Protein 2HIQ (pdb70)

GO terms:
  GO:0005515 protein binding (F, IPI)
  GO:0005829 cytosol (C, IDA)
  GO:0042803 protein homodimerization activity (F, IDA)

Nearest PDB structures (foldseek):
  1wd6-assembly1_B  TM=1.006E+00  e=4.737E-16  Escherichia coli
  1iuj-assembly1_B  TM=6.486E-01  e=1.126E-03  Thermus thermophilus
  1n5v-assembly1_B  TM=6.670E-01  e=4.668E-03  Streptomyces coelicolor A3(2)
  2gff-assembly1_A  TM=6.140E-01  e=6.661E-03  Yersinia pestis
  4oz5-assembly1_A  TM=6.387E-01  e=5.621E-02  Bacillus spizizenii ATCC 6633 = JCM 2499

Sequence (192 aa):
ATLLQLHFAFNGPFGDAMAEQLKPLAESINQEPGFLWKVWTESEKNHEAGGIYLFTDEKSALAYLEKHTARLKNLGVEEVVAKVFDVNEPLSQINQATLLQLHFAFNGPFGDAMAEQLKPLAESINQEPGFLWKVWTESEKNHEAGGIYLFTDEKSALAYLEKHTARLKNLGVEEVVAKVFDVNEPLSQINQ

InterPro domains:
  IPR011008 Dimeric alpha-beta barrel [SSF54909] (4-96)
  IPR014910 Putative monooxygenase YdhR [NF008333] (1-100)
  IPR014910 Putative monooxygenase YdhR [PF08803] (4-98)
  IPR014910 Putative monooxygenase YdhR [PTHR39169] (1-100)

Organism: Escherichia coli (strain K12) (NCBI:txid83333)

Structure (mmCIF, N/CA/C/O backbone):
data_2HIQ
#
_entry.id   2HIQ
#
_cell.length_a   84.960
_cell.length_b   84.960
_cell.length_c   95.940
_cell.angle_alpha   90.00
_cell.angle_beta   90.00
_cell.angle_gamma   120.00
#
_symmetry.space_group_name_H-M   'P 32 2 1'
#
loop_
_entity.id
_entity.type
_entity.pdbx_description
1 polymer 'Hypothetical protein ydhR'
2 water water
#
loop_
_atom_site.group_PDB
_atom_site.id
_atom_site.type_symbol
_atom_site.label_atom_id
_atom_site.label_alt_id
_atom_site.label_comp_id
_atom_site.label_asym_id
_atom_site.label_entity_id
_atom_site.label_seq_id
_atom_site.pdbx_PDB_ins_code
_atom_site.Cartn_x
_atom_site.Cartn_y
_atom_site.Cartn_z
_atom_site.occupancy
_atom_site.B_iso_or_equiv
_atom_site.auth_seq_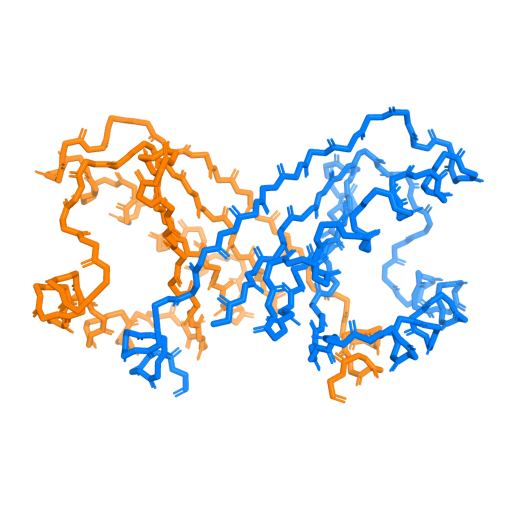id
_atom_site.auth_comp_id
_atom_site.auth_asym_id
_atom_site.auth_atom_id
_atom_site.pdbx_PDB_model_num
ATOM 1 N N . ALA A 1 9 ? 52.008 18.134 31.867 1.00 24.08 9 ALA A N 1
ATOM 2 C CA . ALA A 1 9 ? 52.689 19.392 32.287 1.00 25.15 9 ALA A CA 1
ATOM 3 C C . ALA A 1 9 ? 53.532 19.157 33.535 1.00 24.29 9 ALA A C 1
ATOM 4 O O . ALA A 1 9 ? 53.407 18.129 34.197 1.00 25.54 9 ALA A O 1
ATOM 6 N N . THR A 1 10 ? 54.389 20.116 33.861 1.00 24.21 10 THR A N 1
ATOM 7 C CA . THR A 1 10 ? 55.243 19.979 35.030 1.00 21.12 10 THR A CA 1
ATOM 8 C C . THR A 1 10 ? 55.005 21.112 36.007 1.00 20.54 10 THR A C 1
ATOM 9 O O . THR A 1 10 ? 54.916 22.267 35.605 1.00 21.49 10 THR A O 1
ATOM 13 N N . LEU A 1 11 ? 54.898 20.780 37.288 1.00 21.13 11 LEU A N 1
ATOM 14 C CA . LEU A 1 11 ? 54.678 21.801 38.293 1.00 21.24 11 LEU A CA 1
ATOM 15 C C . LEU A 1 11 ? 55.936 21.961 39.120 1.00 21.86 11 LEU A C 1
ATOM 16 O O . LEU A 1 11 ? 56.532 20.982 39.573 1.00 21.59 11 LEU A O 1
ATOM 21 N N . LEU A 1 12 ? 56.358 23.208 39.289 1.00 21.51 12 LEU A N 1
ATOM 22 C CA . LEU A 1 12 ? 57.535 23.502 40.083 1.00 20.96 12 LEU A CA 1
ATOM 23 C C . LEU A 1 12 ? 57.064 24.213 41.348 1.00 20.42 12 LEU A C 1
ATOM 24 O O . LEU A 1 12 ? 56.346 25.201 41.272 1.00 19.72 12 LEU A O 1
ATOM 29 N N . GLN A 1 13 ? 57.430 23.692 42.509 1.00 21.08 13 GLN A N 1
ATOM 30 C CA . GLN A 1 13 ? 57.064 24.359 43.746 1.00 23.37 13 GLN A CA 1
ATOM 31 C C . GLN A 1 13 ? 58.365 24.730 44.435 1.00 22.60 13 GLN A C 1
ATOM 32 O O . GLN A 1 13 ? 59.262 23.896 44.585 1.00 23.72 13 GLN A O 1
ATOM 38 N N . LEU A 1 14 ? 58.457 25.994 44.829 1.00 21.61 14 LEU A N 1
ATOM 39 C CA . LEU A 1 14 ? 59.650 26.530 45.464 1.00 24.17 14 LEU A CA 1
ATOM 40 C C . LEU A 1 14 ? 59.334 27.480 46.586 1.00 22.36 14 LEU A C 1
ATOM 41 O O . LEU A 1 14 ? 58.371 28.235 46.515 1.00 22.17 14 LEU A O 1
ATOM 46 N N . HIS A 1 15 ? 60.171 27.456 47.615 1.00 23.19 15 HIS A N 1
ATOM 47 C CA . HIS A 1 15 ? 60.027 28.387 48.717 1.00 22.21 15 HIS A CA 1
ATOM 48 C C . HIS A 1 15 ? 61.399 28.552 49.356 1.00 21.86 15 HIS A C 1
ATOM 49 O O . HIS A 1 15 ? 62.317 27.770 49.100 1.00 21.08 15 HIS A O 1
ATOM 56 N N . PHE A 1 16 ? 61.543 29.580 50.177 1.00 23.09 16 PHE A N 1
ATOM 57 C CA . PHE A 1 16 ? 62.826 29.850 50.805 1.00 24.29 16 PHE A CA 1
ATOM 58 C C . PHE A 1 16 ? 62.667 30.908 51.876 1.00 23.47 16 PHE A C 1
ATOM 59 O O . PHE A 1 16 ? 61.638 31.583 51.950 1.00 22.21 16 PHE A O 1
ATOM 67 N N . ALA A 1 17 ? 63.693 31.038 52.710 1.00 25.09 17 ALA A N 1
ATOM 68 C CA . ALA A 1 17 ? 63.702 32.028 53.777 1.00 25.80 17 ALA A CA 1
ATOM 69 C C . ALA A 1 17 ? 63.690 33.389 53.093 1.00 27.35 17 ALA A C 1
ATOM 70 O O . ALA A 1 17 ? 64.397 33.599 52.107 1.00 27.82 17 ALA A O 1
ATOM 72 N N . PHE A 1 18 ? 62.882 34.303 53.613 1.00 27.58 18 PHE A N 1
ATOM 73 C CA . PHE A 1 18 ? 62.756 35.631 53.032 1.00 28.97 18 PHE A CA 1
ATOM 74 C C . PHE A 1 18 ? 62.340 36.597 54.126 1.00 29.96 18 PHE A C 1
ATOM 75 O O . PHE A 1 18 ? 61.443 36.295 54.911 1.00 29.31 18 PHE A O 1
ATOM 83 N N . ASN A 1 19 ? 62.981 37.761 54.178 1.00 32.30 19 ASN A N 1
ATOM 84 C CA . ASN A 1 19 ? 62.662 38.745 55.211 1.00 33.89 19 ASN A CA 1
ATOM 85 C C . ASN A 1 19 ? 61.950 39.984 54.685 1.00 34.18 19 ASN A C 1
ATOM 86 O O . ASN A 1 19 ? 61.946 41.033 55.332 1.00 34.03 19 ASN A O 1
ATOM 91 N N . GLY A 1 20 ? 61.340 39.861 53.512 1.00 32.72 20 GLY A N 1
ATOM 92 C CA . GLY A 1 20 ? 60.623 40.988 52.947 1.00 31.34 20 GLY A CA 1
ATOM 93 C C . GLY A 1 20 ? 61.304 41.611 51.745 1.00 31.58 20 GLY A C 1
ATOM 94 O O . GLY A 1 20 ? 62.418 41.229 51.391 1.00 31.24 20 GLY A O 1
ATOM 95 N N . PRO A 1 21 ? 60.649 42.577 51.089 1.00 31.57 21 PRO A N 1
ATOM 96 C CA . PRO A 1 21 ? 59.324 43.087 51.453 1.00 31.94 21 PRO A CA 1
ATOM 97 C C . PRO A 1 21 ? 58.196 42.084 51.175 1.00 32.54 21 PRO A C 1
ATOM 98 O O . PRO A 1 21 ? 58.383 41.117 50.437 1.00 32.07 21 PRO A O 1
ATOM 102 N N . PHE A 1 22 ? 57.034 42.326 51.778 1.00 32.46 22 PHE A N 1
ATOM 103 C CA . PHE A 1 22 ? 55.859 41.472 51.606 1.00 31.88 22 PHE A CA 1
ATOM 104 C C . PHE A 1 22 ? 54.696 42.342 51.147 1.00 32.78 22 PHE A C 1
ATOM 105 O O . PHE A 1 22 ? 54.807 43.566 51.114 1.00 33.62 22 PHE A O 1
ATOM 113 N N . GLY A 1 23 ? 53.585 41.708 50.788 1.00 32.98 23 GLY A N 1
ATOM 114 C CA . GLY A 1 23 ? 52.408 42.44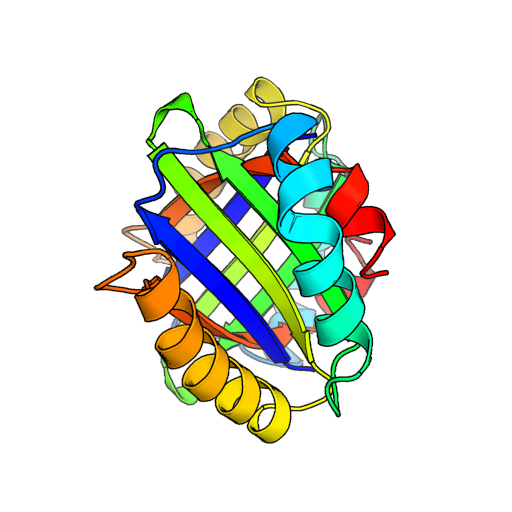5 50.355 1.00 33.58 23 GLY A CA 1
ATOM 115 C C . GLY A 1 23 ? 52.587 43.364 49.161 1.00 35.59 23 GLY A C 1
ATOM 116 O O . GLY A 1 23 ? 53.352 43.062 48.246 1.00 35.13 23 GLY A O 1
ATOM 117 N N . ASP A 1 24 ? 51.869 44.487 49.162 1.00 35.64 24 ASP A N 1
ATOM 118 C CA . ASP A 1 24 ? 51.950 45.442 48.061 1.00 36.64 24 ASP A CA 1
ATOM 119 C C . ASP A 1 24 ? 53.370 45.952 47.848 1.00 35.12 24 ASP A C 1
ATOM 120 O O . ASP A 1 24 ? 53.736 46.329 46.738 1.00 35.70 24 ASP A O 1
ATOM 125 N N . ALA A 1 25 ? 54.165 45.967 48.912 1.00 32.80 25 ALA A N 1
ATOM 126 C CA . ALA A 1 25 ? 55.543 46.413 48.805 1.00 32.43 25 ALA A CA 1
ATOM 127 C C . ALA A 1 25 ? 56.333 45.400 47.982 1.00 31.80 25 ALA A C 1
ATOM 128 O O . ALA A 1 25 ? 57.225 45.770 47.216 1.00 31.13 25 ALA A O 1
ATOM 130 N N . MET A 1 26 ? 56.009 44.119 48.141 1.00 30.93 26 MET A N 1
ATOM 131 C CA . MET A 1 26 ? 56.700 43.069 47.396 1.00 29.73 26 MET A CA 1
ATOM 132 C C . MET A 1 26 ? 56.305 43.155 45.926 1.00 29.34 26 MET A C 1
ATOM 133 O O . MET A 1 26 ? 57.143 43.012 45.039 1.00 28.82 26 MET A O 1
ATOM 138 N N . ALA A 1 27 ? 55.021 43.392 45.677 1.00 29.51 27 ALA A N 1
ATOM 139 C CA . ALA A 1 27 ? 54.517 43.499 44.315 1.00 31.03 27 ALA A CA 1
ATOM 140 C C . ALA A 1 27 ? 55.200 44.642 43.568 1.00 32.84 27 ALA A C 1
ATOM 141 O O . ALA A 1 27 ? 55.490 44.536 42.376 1.00 33.33 27 ALA A O 1
ATOM 143 N N . GLU A 1 28 ? 55.452 45.735 44.273 1.00 33.99 28 GLU A N 1
ATOM 144 C CA . GLU A 1 28 ? 56.100 46.887 43.666 1.00 35.18 28 GLU A CA 1
ATOM 145 C C . GLU A 1 28 ? 57.575 46.608 43.404 1.00 33.79 28 GLU A C 1
ATOM 146 O O . GLU A 1 28 ? 58.101 46.930 42.343 1.00 35.47 28 GLU A O 1
ATOM 152 N N . GLN A 1 29 ? 58.237 45.994 44.374 1.00 32.41 29 GLN A N 1
ATOM 153 C CA . GLN A 1 29 ? 59.656 45.706 44.251 1.00 32.28 29 GLN A CA 1
ATOM 154 C C . GLN A 1 29 ? 59.981 44.601 43.251 1.00 31.60 29 GLN A C 1
ATOM 155 O O . GLN A 1 29 ? 60.931 44.715 42.478 1.00 31.55 29 GLN A O 1
ATOM 161 N N . LEU A 1 30 ? 59.192 43.533 43.257 1.00 29.89 30 LEU A N 1
ATOM 162 C CA . LEU A 1 30 ? 59.463 42.418 42.362 1.00 27.81 30 LEU A CA 1
ATOM 163 C C . LEU A 1 30 ? 58.701 42.412 41.041 1.00 26.32 30 LEU A C 1
ATOM 164 O O . LEU A 1 30 ? 58.725 41.423 40.306 1.00 25.85 30 LEU A O 1
ATOM 169 N N . LYS A 1 31 ? 58.039 43.517 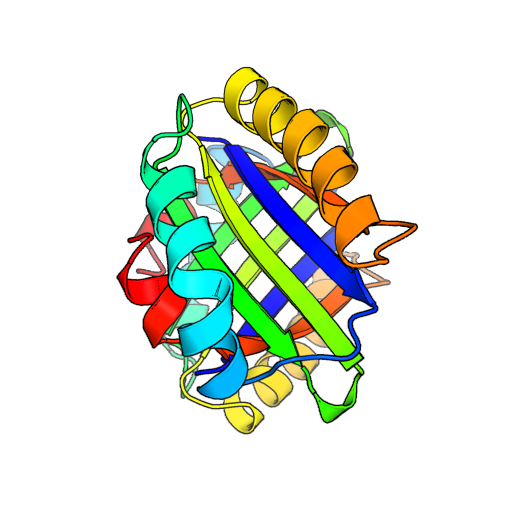40.726 1.00 25.41 31 LYS A N 1
ATOM 170 C CA . LYS A 1 31 ? 57.292 43.606 39.476 1.00 26.15 31 LYS A CA 1
ATOM 171 C C . LYS A 1 31 ? 58.166 43.282 38.249 1.00 27.03 31 LYS A C 1
ATOM 172 O O . LYS A 1 31 ? 57.755 42.515 37.374 1.00 25.05 31 LYS A O 1
ATOM 178 N N . PRO A 1 32 ? 59.384 43.862 38.169 1.00 26.15 32 PRO A N 1
ATOM 179 C CA . PRO A 1 32 ? 60.269 43.595 37.024 1.00 25.07 32 PRO A CA 1
ATOM 180 C C . PRO A 1 32 ? 60.624 42.114 36.931 1.00 23.53 32 PRO A C 1
ATOM 181 O O . PRO A 1 32 ? 60.725 41.546 35.841 1.00 21.95 32 PRO A O 1
ATOM 185 N N . LEU A 1 33 ? 60.828 41.497 38.087 1.00 23.48 33 LEU A N 1
ATOM 186 C CA . LEU A 1 33 ? 61.157 40.083 38.123 1.00 23.68 33 LEU A CA 1
ATOM 187 C C . LEU A 1 33 ? 59.986 39.276 37.566 1.00 22.68 33 LEU A C 1
ATOM 188 O O . LEU A 1 33 ? 60.176 38.361 36.766 1.00 21.64 33 LEU A O 1
ATOM 193 N N . ALA A 1 34 ? 58.773 39.623 37.988 1.00 20.76 34 ALA A N 1
ATOM 194 C CA . ALA A 1 34 ? 57.580 38.920 37.530 1.00 20.82 34 ALA A CA 1
ATOM 195 C C . ALA A 1 34 ? 57.416 39.025 36.020 1.00 21.11 34 ALA A C 1
ATOM 196 O O . ALA A 1 34 ? 57.104 38.039 35.345 1.00 20.28 34 ALA A O 1
ATOM 198 N N . GLU A 1 35 ? 57.626 40.219 35.478 1.00 20.80 35 GLU A N 1
ATOM 199 C CA . GLU A 1 35 ? 57.489 40.403 34.040 1.00 20.48 35 GLU A CA 1
ATOM 200 C C . GLU A 1 35 ? 58.506 39.568 33.256 1.00 20.67 35 GLU A C 1
ATOM 201 O O . GLU A 1 35 ? 58.196 39.077 32.167 1.00 21.12 35 GLU A O 1
ATOM 207 N N . SER A 1 36 ? 59.707 39.381 33.808 1.00 18.48 36 SER A N 1
ATOM 208 C CA . SER A 1 36 ? 60.737 38.605 33.104 1.00 18.42 36 SER A CA 1
ATOM 209 C C . SER A 1 36 ? 60.398 37.116 33.041 1.00 18.85 36 SER A C 1
ATOM 210 O O . SER A 1 36 ? 60.806 36.410 32.112 1.00 16.43 36 SER A O 1
ATOM 213 N N . ILE A 1 37 ? 59.656 36.632 34.030 1.00 17.94 37 ILE A N 1
ATOM 214 C CA . ILE A 1 37 ? 59.283 35.224 34.041 1.00 16.92 37 ILE A CA 1
ATOM 215 C C . ILE A 1 37 ? 58.377 34.930 32.845 1.00 17.24 37 ILE A C 1
ATOM 216 O O . ILE A 1 37 ? 58.419 33.840 32.274 1.00 16.74 37 ILE A O 1
ATOM 221 N N . ASN A 1 38 ? 57.573 35.909 32.443 1.00 18.21 38 ASN A N 1
ATOM 222 C CA . ASN A 1 38 ? 56.683 35.700 31.302 1.00 19.54 38 ASN A CA 1
ATOM 223 C C . ASN A 1 38 ? 57.427 35.422 29.989 1.00 21.73 38 ASN A C 1
ATOM 224 O O . ASN A 1 38 ? 56.840 34.882 29.049 1.00 22.14 38 ASN A O 1
ATOM 229 N N . GLN A 1 39 ? 58.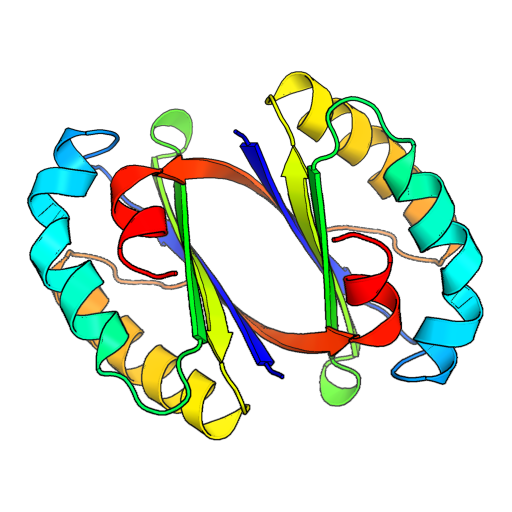713 35.770 29.931 1.00 20.49 39 GLN A N 1
ATOM 230 C CA . GLN A 1 39 ? 59.527 35.554 28.737 1.00 20.07 39 GLN A CA 1
ATOM 231 C C . GLN A 1 39 ? 60.262 34.222 28.755 1.00 20.64 39 GLN A C 1
ATOM 232 O O . GLN A 1 39 ? 61.033 33.925 27.845 1.00 20.57 39 GLN A O 1
ATOM 238 N N . GLU A 1 40 ? 60.038 33.424 29.793 1.00 19.75 40 GLU A N 1
ATOM 239 C CA . GLU A 1 40 ? 60.716 32.136 29.904 1.00 18.37 40 GLU A CA 1
ATOM 240 C C . GLU A 1 40 ? 60.046 31.060 29.044 1.00 20.94 40 GLU A C 1
ATOM 241 O O . GLU A 1 40 ? 58.827 30.889 29.077 1.00 22.44 40 GLU A O 1
ATOM 247 N N . PRO A 1 41 ? 60.839 30.330 28.250 1.00 22.26 41 PRO A N 1
ATOM 248 C CA . PRO A 1 41 ? 60.254 29.285 27.401 1.00 21.19 41 PRO A CA 1
ATOM 249 C C . PRO A 1 41 ? 59.605 28.155 28.218 1.00 21.23 41 PRO A C 1
ATOM 250 O O . PRO A 1 41 ? 60.151 27.699 29.224 1.00 20.56 41 PRO A O 1
ATOM 254 N N . GLY A 1 42 ? 58.424 27.725 27.786 1.00 21.39 42 GLY A N 1
ATOM 255 C CA . GLY A 1 42 ? 57.728 26.660 28.482 1.00 19.52 42 GLY A CA 1
ATOM 256 C C . GLY A 1 42 ? 56.921 27.118 29.683 1.00 20.89 42 GLY A C 1
ATOM 257 O O . GLY A 1 42 ? 56.156 26.342 30.252 1.00 20.82 42 GLY A O 1
ATOM 258 N N . PHE A 1 43 ? 57.074 28.379 30.067 1.00 17.99 43 PHE A N 1
ATOM 259 C CA . PHE A 1 43 ? 56.352 28.909 31.213 1.00 20.20 43 PHE A CA 1
ATOM 260 C C . PHE A 1 43 ? 54.872 29.173 30.917 1.00 20.80 43 PHE A C 1
ATOM 261 O O . PHE A 1 43 ? 54.539 29.784 29.901 1.00 21.26 43 PHE A O 1
ATOM 269 N N . LEU A 1 44 ? 53.993 28.719 31.814 1.00 19.59 44 LEU A N 1
ATOM 270 C CA . LEU A 1 44 ? 52.543 28.905 31.659 1.00 21.18 44 LEU A CA 1
ATOM 271 C C . LEU A 1 44 ? 51.980 29.902 32.678 1.00 21.41 44 LEU A C 1
ATOM 272 O O . LEU A 1 44 ? 51.327 30.878 32.308 1.00 22.08 44 LEU A O 1
ATOM 277 N N . TRP A 1 45 ? 52.197 29.647 33.960 1.00 21.18 45 TRP A N 1
ATOM 278 C CA . TRP A 1 45 ? 51.738 30.589 34.976 1.00 22.23 45 TRP A CA 1
ATOM 279 C C . TRP A 1 45 ? 52.459 30.398 36.290 1.00 21.49 45 TRP A C 1
ATOM 280 O O . TRP A 1 45 ? 53.134 29.392 36.500 1.00 20.77 45 TRP A O 1
ATOM 291 N N . LYS A 1 46 ? 52.335 31.387 37.166 1.00 21.34 46 LYS A N 1
ATOM 292 C CA . LYS A 1 46 ? 52.958 31.288 38.462 1.00 22.03 46 LYS A CA 1
ATOM 293 C C . LYS A 1 46 ? 52.103 31.913 39.534 1.00 21.04 46 LYS A C 1
ATOM 294 O O . LYS A 1 46 ? 51.485 32.954 39.317 1.00 21.09 46 LYS A O 1
ATOM 300 N N . VAL A 1 47 ? 52.056 31.256 40.687 1.00 21.78 47 VAL A N 1
ATOM 301 C CA . VAL A 1 47 ? 51.327 31.781 41.829 1.00 20.67 47 VAL A CA 1
ATOM 302 C C . VAL A 1 47 ? 52.409 32.149 42.823 1.00 20.10 47 VAL A C 1
ATOM 303 O O . VAL A 1 47 ? 53.196 31.297 43.231 1.00 22.48 47 VAL A O 1
ATOM 307 N N . TRP A 1 48 ? 52.465 33.424 43.194 1.00 19.74 48 TRP A N 1
ATOM 308 C CA . TRP A 1 48 ? 53.467 33.889 44.142 1.00 19.84 48 TRP A CA 1
ATOM 309 C C . TRP A 1 48 ? 53.012 33.645 45.566 1.00 20.06 48 TRP A C 1
ATOM 310 O O . TRP A 1 48 ? 51.928 34.065 45.959 1.00 22.29 48 TRP A O 1
ATOM 321 N N . THR A 1 49 ? 53.853 32.983 46.341 1.00 19.68 49 THR A N 1
ATOM 322 C CA . THR A 1 49 ? 53.526 32.683 47.718 1.00 20.44 49 THR A CA 1
ATOM 323 C C . THR A 1 49 ? 54.409 33.488 48.663 1.00 23.34 49 THR A C 1
ATOM 324 O O . THR A 1 49 ? 55.545 33.827 48.334 1.00 20.23 49 THR A O 1
ATOM 328 N N . GLU A 1 50 ? 53.875 33.803 49.835 1.00 21.90 50 GLU A N 1
ATOM 329 C CA . GLU A 1 50 ? 54.625 34.555 50.828 1.00 26.01 50 GLU A CA 1
ATOM 330 C C . GLU A 1 50 ? 54.057 34.294 52.211 1.00 26.13 50 GLU A C 1
ATOM 331 O O . GLU A 1 50 ? 52.881 33.957 52.362 1.00 26.92 50 GLU A O 1
ATOM 337 N N . SER A 1 51 ? 54.912 34.423 53.214 1.00 27.08 51 SER A N 1
ATOM 338 C CA . SER A 1 51 ? 54.508 34.253 54.597 1.00 27.83 51 SER A CA 1
ATOM 339 C C . SER A 1 51 ? 55.395 35.138 55.452 1.00 28.79 51 SER A C 1
ATOM 340 O O . SER A 1 51 ? 56.493 34.744 55.843 1.00 28.57 51 SER A O 1
ATOM 343 N N . GLU A 1 52 ? 54.919 36.347 55.719 1.00 32.07 52 GLU A N 1
ATOM 344 C CA . GLU A 1 52 ? 55.669 37.291 56.533 1.00 35.48 52 GLU A CA 1
ATOM 345 C C . GLU A 1 52 ? 55.856 36.692 57.921 1.00 36.51 52 GLU A C 1
ATOM 346 O O . GLU A 1 52 ? 56.908 36.847 58.541 1.00 36.57 52 GLU A O 1
ATOM 352 N N . LYS A 1 53 ? 54.821 35.998 58.387 1.00 38.45 53 LYS A N 1
ATOM 353 C CA . LYS A 1 53 ? 54.816 35.354 59.693 1.00 40.14 53 LYS A CA 1
ATOM 354 C C . LYS A 1 53 ? 55.965 34.367 59.861 1.00 38.82 53 LYS A C 1
ATOM 355 O O . LYS A 1 53 ? 56.630 34.350 60.897 1.00 39.52 53 LYS A O 1
ATOM 361 N N . ASN A 1 54 ? 56.208 33.549 58.842 1.00 37.81 54 ASN A N 1
ATOM 362 C CA . ASN A 1 54 ? 57.285 32.562 58.918 1.00 36.10 54 ASN A CA 1
ATOM 363 C C . ASN A 1 54 ? 58.545 33.015 58.194 1.00 34.72 54 ASN A C 1
ATOM 364 O O . ASN A 1 54 ? 59.517 32.265 58.105 1.00 32.69 54 ASN A O 1
ATOM 369 N N . HIS A 1 55 ? 58.526 34.241 57.678 1.00 33.46 55 HIS A N 1
ATOM 370 C CA . HIS A 1 55 ? 59.677 34.773 56.955 1.00 33.27 55 HIS A CA 1
ATOM 371 C C . HIS A 1 55 ? 60.060 33.835 55.805 1.00 30.76 55 HIS A C 1
ATOM 372 O O . HIS A 1 55 ? 61.156 33.270 55.774 1.00 27.18 55 HIS A O 1
ATOM 379 N N . GLU A 1 56 ? 59.135 33.650 54.873 1.00 29.62 56 GLU A N 1
ATOM 380 C CA . GLU A 1 56 ? 59.394 32.798 53.725 1.00 29.46 56 GLU A CA 1
ATOM 381 C C . GLU A 1 56 ? 58.601 33.247 52.522 1.00 27.35 56 GLU A C 1
ATOM 382 O O . GLU A 1 56 ? 57.580 33.925 52.642 1.00 27.74 56 GLU A O 1
ATOM 388 N N . ALA A 1 57 ? 59.097 32.889 51.348 1.00 24.58 57 ALA A N 1
ATOM 389 C CA . ALA A 1 57 ? 58.424 33.248 50.120 1.00 22.48 57 ALA A CA 1
ATOM 390 C C . ALA A 1 57 ? 58.763 32.190 49.094 1.00 21.46 57 ALA A C 1
ATOM 391 O O . ALA A 1 57 ? 59.648 31.356 49.306 1.00 21.51 57 ALA A O 1
ATOM 393 N N . GLY A 1 58 ? 58.065 32.241 47.974 1.00 21.72 58 GLY A N 1
ATOM 394 C CA . GLY A 1 58 ? 58.320 31.283 46.925 1.00 21.05 58 GLY A CA 1
ATOM 395 C C . GLY A 1 58 ? 57.312 31.410 45.817 1.00 20.33 58 GLY A C 1
ATOM 396 O O . GLY A 1 58 ? 56.774 32.490 45.572 1.00 20.23 58 GLY A O 1
ATOM 397 N N . GLY A 1 59 ? 57.058 30.295 45.143 1.00 19.06 59 GLY A N 1
ATOM 398 C CA . GLY A 1 59 ? 56.100 30.295 44.064 1.00 18.45 59 GLY A CA 1
ATOM 399 C C . GLY A 1 59 ? 55.809 28.905 43.538 1.00 16.16 59 GLY A C 1
ATOM 400 O O . GLY A 1 59 ? 56.601 27.975 43.697 1.00 17.10 59 GLY A O 1
ATOM 401 N N . ILE A 1 60 ? 54.637 28.775 42.933 1.00 16.81 60 ILE A N 1
ATOM 402 C CA . ILE A 1 60 ? 54.210 27.526 42.324 1.00 16.87 60 ILE A CA 1
ATOM 403 C C . ILE A 1 60 ? 54.205 27.873 40.844 1.00 17.01 60 ILE A C 1
ATOM 404 O O . ILE A 1 60 ? 53.544 28.827 40.435 1.00 18.99 60 ILE A O 1
ATOM 409 N N . TYR A 1 61 ? 54.945 27.110 40.050 1.00 16.45 61 TYR A N 1
ATOM 410 C CA . TYR A 1 61 ? 55.047 27.367 38.623 1.00 16.98 61 TYR A CA 1
ATOM 411 C C . TYR A 1 61 ? 54.540 26.200 37.786 1.00 17.97 61 TYR A C 1
ATOM 412 O O . TYR A 1 61 ? 54.789 25.044 38.123 1.00 19.07 61 TYR A O 1
ATOM 421 N N . LEU A 1 62 ? 53.856 26.499 36.688 1.00 19.25 62 LEU A N 1
ATOM 422 C CA . LEU A 1 62 ? 53.415 25.445 35.785 1.00 19.90 62 LEU A CA 1
ATOM 423 C C . LEU A 1 62 ? 54.205 25.653 34.493 1.00 19.11 62 LEU A C 1
ATOM 424 O O . LEU A 1 62 ? 54.196 26.744 33.921 1.00 20.21 62 LEU A O 1
ATOM 429 N N . PHE A 1 63 ? 54.907 24.610 34.060 1.00 20.27 63 PHE A N 1
ATOM 430 C CA . PHE A 1 63 ? 55.689 24.631 32.827 1.00 19.02 63 PHE A CA 1
ATOM 431 C C . PHE A 1 63 ? 55.115 23.550 31.922 1.00 21.98 63 PHE A C 1
ATOM 432 O O . PHE A 1 63 ? 54.541 22.567 32.395 1.00 22.12 63 PHE A O 1
ATOM 440 N N . THR A 1 64 ? 55.293 23.734 30.622 1.00 22.14 64 THR A N 1
ATOM 441 C CA . THR A 1 64 ? 54.809 22.801 29.619 1.00 24.58 64 THR A CA 1
ATOM 442 C C . THR A 1 64 ? 55.515 21.440 29.687 1.00 24.22 64 THR A C 1
ATOM 443 O O . THR A 1 64 ? 54.915 20.406 29.396 1.00 23.02 64 THR A O 1
ATOM 447 N N . ASP A 1 65 ? 56.790 21.448 30.067 1.00 22.46 65 ASP A N 1
ATOM 448 C CA . ASP A 1 65 ? 57.569 20.221 30.166 1.00 23.31 65 ASP A CA 1
ATOM 449 C C . ASP A 1 65 ? 58.607 20.300 31.284 1.00 22.55 65 ASP A C 1
ATOM 450 O O . ASP A 1 65 ? 58.917 21.383 31.787 1.00 21.71 65 ASP A O 1
ATOM 455 N N . GLU A 1 66 ? 59.163 19.152 31.657 1.00 22.08 66 GLU A N 1
ATOM 456 C CA . GLU A 1 66 ? 60.147 19.108 32.727 1.00 25.00 66 GLU A CA 1
ATOM 457 C C . GLU A 1 66 ? 61.466 19.806 32.406 1.00 25.20 66 GLU A C 1
ATOM 458 O O . GLU A 1 66 ? 62.050 20.463 33.269 1.00 24.98 66 GLU A O 1
ATOM 464 N N . LYS A 1 67 ? 61.945 19.662 31.177 1.00 23.65 67 LYS A N 1
ATOM 465 C CA . LYS A 1 67 ? 63.213 20.282 30.791 1.00 24.73 67 LYS A CA 1
ATOM 466 C C . LYS A 1 67 ? 63.155 21.800 30.972 1.00 22.10 67 LYS A C 1
ATOM 467 O O . LYS A 1 67 ? 64.095 22.409 31.475 1.00 21.26 6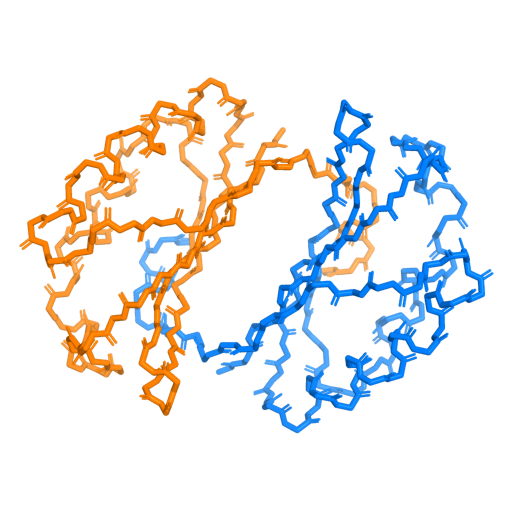7 LYS A O 1
ATOM 473 N N . SER A 1 68 ? 62.044 22.405 30.560 1.00 19.89 68 SER A N 1
ATOM 474 C CA . SER A 1 68 ? 61.864 23.847 30.687 1.00 20.25 68 SER A CA 1
ATOM 475 C C . SER A 1 68 ? 61.848 24.248 32.162 1.00 20.48 68 SER A C 1
ATOM 476 O O . SER A 1 68 ? 62.429 25.259 32.556 1.00 19.96 68 SER A O 1
ATOM 479 N N . ALA A 1 69 ? 61.187 23.434 32.983 1.00 20.08 69 ALA A N 1
ATOM 480 C CA . ALA A 1 69 ? 61.080 23.701 34.411 1.00 18.62 69 ALA A CA 1
ATOM 481 C C . ALA A 1 69 ? 62.417 23.588 35.137 1.00 18.48 69 ALA A C 1
ATOM 482 O O . ALA A 1 69 ? 62.725 24.407 36.004 1.00 18.99 69 ALA A O 1
ATOM 484 N N . LEU A 1 70 ? 63.204 22.572 34.805 1.00 17.76 70 LEU A N 1
ATOM 485 C CA . LEU A 1 70 ? 64.497 22.391 35.459 1.00 20.28 70 LEU A CA 1
ATOM 486 C C . LEU A 1 70 ? 65.468 23.506 35.078 1.00 19.93 70 LEU A C 1
ATOM 487 O O . LEU A 1 70 ? 66.261 23.955 35.909 1.00 21.62 70 LEU A O 1
ATOM 492 N N . ALA A 1 71 ? 65.414 23.946 33.827 1.00 19.28 71 ALA A N 1
ATOM 493 C CA . ALA A 1 71 ? 66.304 25.013 33.373 1.00 18.96 71 ALA A CA 1
ATOM 494 C C . ALA A 1 71 ? 66.002 26.287 34.153 1.00 19.33 71 ALA A C 1
ATOM 495 O O . ALA A 1 71 ? 66.914 26.990 34.592 1.00 18.66 71 ALA A O 1
ATOM 497 N N . TYR A 1 72 ? 64.718 26.583 34.331 1.00 18.14 72 TYR A N 1
ATOM 498 C CA . TYR A 1 72 ? 64.321 27.775 35.071 1.00 18.33 72 TYR A CA 1
ATOM 499 C C . TYR A 1 72 ? 64.736 27.666 36.536 1.00 18.41 72 TYR A C 1
ATOM 500 O O . TYR A 1 72 ? 65.227 28.628 37.125 1.00 20.02 72 TYR A O 1
ATOM 509 N N . LEU A 1 73 ? 64.524 26.492 37.125 1.00 18.86 73 LEU A N 1
ATOM 510 C CA . LEU A 1 73 ? 64.870 26.267 38.526 1.00 20.76 73 LEU A CA 1
ATOM 511 C C . LEU A 1 73 ? 66.346 26.533 38.807 1.00 19.83 73 LEU A C 1
ATOM 512 O O . LEU A 1 73 ? 66.697 27.246 39.753 1.0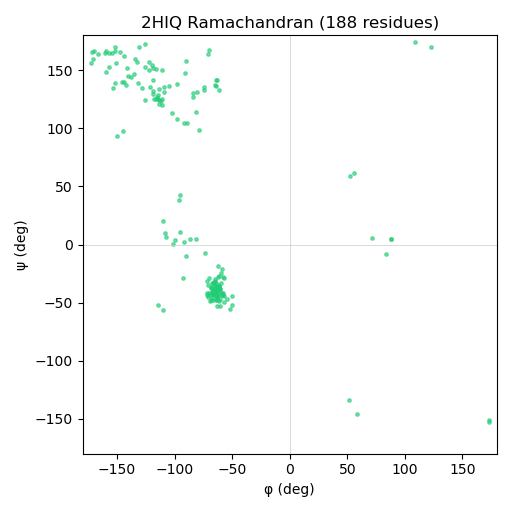0 19.11 73 LEU A O 1
ATOM 517 N N . GLU A 1 74 ? 67.210 25.953 37.988 1.00 19.53 74 GLU A N 1
ATOM 518 C CA . GLU A 1 74 ? 68.637 26.143 38.168 1.00 23.36 74 GLU A CA 1
ATOM 519 C C . GLU A 1 74 ? 68.977 27.632 38.048 1.00 21.85 74 GLU A C 1
ATOM 520 O O . GLU A 1 74 ? 69.698 28.180 38.884 1.00 22.58 74 GLU A O 1
ATOM 526 N N . LYS A 1 75 ? 68.444 28.289 37.023 1.00 20.73 75 LYS A N 1
ATOM 527 C CA . LYS A 1 75 ? 68.707 29.715 36.822 1.00 20.61 75 LYS A CA 1
ATOM 528 C C . LYS A 1 75 ? 68.174 30.586 37.953 1.00 19.05 75 LYS A C 1
ATOM 529 O O . LYS A 1 75 ? 68.853 31.504 38.425 1.00 19.67 75 LYS A O 1
ATOM 535 N N . HIS A 1 76 ? 66.949 30.311 38.382 1.00 18.09 76 HIS A N 1
ATOM 536 C CA . HIS A 1 76 ? 66.333 31.103 39.444 1.00 18.40 76 HIS A CA 1
ATOM 537 C C . HIS A 1 76 ? 67.038 30.895 40.785 1.00 17.17 76 HIS A C 1
ATOM 538 O O . HIS A 1 76 ? 67.126 31.816 41.596 1.00 17.14 76 HIS A O 1
ATOM 545 N N . THR A 1 77 ? 67.540 29.684 41.014 1.00 18.16 77 THR A N 1
ATOM 546 C CA . THR A 1 77 ? 68.265 29.384 42.244 1.00 20.93 77 THR A CA 1
ATOM 547 C C . THR A 1 77 ? 69.525 30.265 42.285 1.00 21.39 77 THR A C 1
ATOM 548 O O . THR A 1 77 ? 69.882 30.805 43.339 1.00 19.74 77 THR A O 1
ATOM 552 N N . ALA A 1 78 ? 70.180 30.430 41.138 1.00 21.45 78 ALA A N 1
ATOM 553 C CA . ALA A 1 78 ? 71.378 31.273 41.067 1.00 21.53 78 ALA A CA 1
ATOM 554 C C . ALA A 1 78 ? 70.977 32.725 41.329 1.00 20.37 78 ALA A C 1
ATOM 555 O O . ALA A 1 78 ? 71.588 33.412 42.144 1.00 21.17 78 ALA A O 1
ATOM 557 N N . ARG A 1 79 ? 69.924 33.166 40.655 1.00 19.29 79 ARG A N 1
A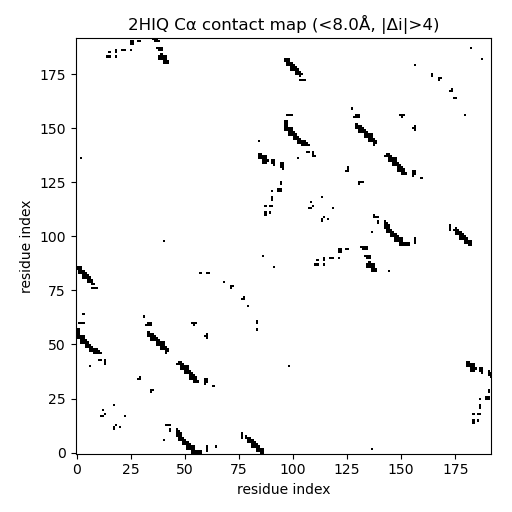TOM 558 C CA . ARG A 1 79 ? 69.422 34.521 40.798 1.00 21.47 79 ARG A CA 1
ATOM 559 C C . ARG A 1 79 ? 69.043 34.858 42.238 1.00 22.73 79 ARG A C 1
ATOM 560 O O . ARG A 1 79 ? 69.306 35.962 42.728 1.00 22.62 79 ARG A O 1
ATOM 568 N N . LEU A 1 80 ? 68.408 33.901 42.902 1.00 22.21 80 LEU A N 1
ATOM 569 C CA . LEU A 1 80 ? 67.970 34.062 44.285 1.00 23.77 80 LEU A CA 1
ATOM 570 C C . LEU A 1 80 ? 69.121 34.415 45.210 1.00 25.41 80 LEU A C 1
ATOM 571 O O . LEU A 1 80 ? 68.927 35.064 46.243 1.00 26.37 80 LEU A O 1
ATOM 576 N N . LYS A 1 81 ? 70.318 33.973 44.854 1.00 26.29 81 LYS A N 1
ATOM 577 C CA . LYS A 1 81 ? 71.480 34.288 45.669 1.00 30.47 81 LYS A CA 1
ATOM 578 C C . LYS A 1 81 ? 71.703 35.800 45.701 1.00 31.87 81 LYS A C 1
ATOM 579 O O . LYS A 1 81 ? 72.233 36.332 46.676 1.00 32.57 81 LYS A O 1
ATOM 585 N N . ASN A 1 82 ? 71.284 36.496 44.648 1.00 32.14 82 ASN A N 1
ATOM 586 C CA . ASN A 1 82 ? 71.462 37.943 44.610 1.00 32.54 82 ASN A CA 1
ATOM 587 C C . ASN A 1 82 ? 70.502 38.655 45.543 1.00 32.55 82 ASN A C 1
ATOM 588 O O . ASN A 1 82 ? 70.593 39.869 45.734 1.00 32.64 82 ASN A O 1
ATOM 593 N N . LEU A 1 83 ? 69.572 37.896 46.118 1.00 31.33 83 LEU A N 1
ATOM 594 C CA . LEU A 1 83 ? 68.621 38.454 47.068 1.00 30.77 83 LEU A CA 1
ATOM 595 C C . LEU A 1 83 ? 68.978 37.943 48.458 1.00 29.74 83 LEU A C 1
ATOM 596 O O . LEU A 1 83 ? 68.222 38.125 49.413 1.00 30.22 83 LEU A O 1
ATOM 601 N N . GLY A 1 84 ? 70.142 37.307 48.558 1.00 29.63 84 GLY A N 1
ATOM 602 C CA . GLY A 1 84 ? 70.600 36.777 49.831 1.00 30.85 84 GLY A CA 1
ATOM 603 C C . GLY A 1 84 ? 70.143 35.364 50.159 1.00 30.63 84 GLY A C 1
ATOM 604 O O . GLY A 1 84 ? 70.413 34.856 51.251 1.00 29.97 84 GLY A O 1
ATOM 605 N N . VAL A 1 85 ? 69.459 34.719 49.219 1.00 29.74 85 VAL A N 1
ATOM 606 C CA . VAL A 1 85 ? 68.971 33.359 49.437 1.00 28.29 85 VAL A CA 1
ATOM 607 C C . VAL A 1 85 ? 70.060 32.322 49.195 1.00 27.87 85 VAL A C 1
ATOM 608 O O . VAL A 1 85 ? 70.530 32.152 48.072 1.00 28.46 85 VAL A O 1
ATOM 612 N N . GLU A 1 86 ? 70.458 31.622 50.250 1.00 29.17 86 GLU A N 1
ATOM 613 C CA . GLU A 1 86 ? 71.500 30.614 50.123 1.00 33.41 86 GLU A CA 1
ATOM 614 C C . GLU A 1 86 ? 70.962 29.211 49.856 1.00 33.77 86 GLU A C 1
ATOM 615 O O . GLU A 1 86 ? 71.641 28.398 49.232 1.00 34.72 86 GLU A O 1
ATOM 621 N N . GLU A 1 87 ? 69.754 28.929 50.332 1.00 33.51 87 GLU A N 1
ATOM 622 C CA . GLU A 1 87 ? 69.144 27.614 50.149 1.00 35.12 87 GLU A CA 1
ATOM 623 C C . GLU A 1 87 ? 67.740 27.732 49.561 1.00 33.26 87 GLU A C 1
ATOM 624 O O . GLU A 1 87 ? 66.935 28.546 50.008 1.00 32.84 87 GLU A O 1
ATOM 630 N N . VAL A 1 88 ? 67.444 26.911 48.564 1.00 31.26 88 VAL A N 1
ATOM 631 C CA . VAL A 1 88 ? 66.125 26.916 47.952 1.00 29.40 88 VAL A CA 1
ATOM 632 C C . VAL A 1 88 ? 65.510 25.526 48.150 1.00 28.39 88 VAL A C 1
ATOM 633 O O . VAL A 1 88 ? 66.170 24.514 47.920 1.00 28.50 88 VAL A O 1
ATOM 637 N N . VAL A 1 89 ? 64.261 25.478 48.600 1.00 25.13 89 VAL A N 1
ATOM 638 C CA . VAL A 1 89 ? 63.572 24.204 48.796 1.00 24.36 89 VAL A CA 1
ATOM 639 C C . VAL A 1 89 ? 62.641 24.044 47.607 1.00 22.78 89 VAL A C 1
ATOM 640 O O . VAL A 1 89 ? 61.679 24.799 47.460 1.00 22.68 89 VAL A O 1
ATOM 644 N N . ALA A 1 90 ? 62.913 23.064 46.755 1.00 24.08 90 ALA A N 1
ATOM 645 C CA . ALA A 1 90 ? 62.082 22.891 45.574 1.00 23.71 90 ALA A CA 1
ATOM 646 C C . ALA A 1 90 ? 61.791 21.447 45.189 1.00 24.86 90 ALA A C 1
ATOM 647 O O . ALA A 1 90 ? 62.583 20.545 45.460 1.00 23.37 90 ALA A O 1
ATOM 649 N N . LYS A 1 91 ? 60.646 21.246 44.549 1.00 24.26 91 LYS A N 1
ATOM 650 C CA . LYS A 1 91 ? 60.261 19.930 44.073 1.00 25.59 91 LYS A CA 1
ATOM 651 C C . LYS A 1 91 ? 59.677 20.084 42.683 1.00 24.21 91 LYS A C 1
ATOM 652 O O . LYS A 1 91 ? 59.028 21.085 42.373 1.00 23.44 91 LYS A O 1
ATOM 658 N N . VAL A 1 92 ? 59.946 19.096 41.841 1.00 25.35 92 VAL A N 1
ATOM 659 C CA . VAL A 1 92 ? 59.450 19.085 40.476 1.00 25.97 92 VAL A CA 1
ATOM 660 C C . VAL A 1 92 ? 58.491 17.902 40.402 1.00 25.37 92 VAL A C 1
ATOM 661 O O . VAL A 1 92 ? 58.840 16.789 40.803 1.00 27.70 92 VAL A O 1
ATOM 665 N N . PHE A 1 93 ? 57.284 18.152 39.910 1.00 25.61 93 PHE A N 1
ATOM 666 C CA . PHE A 1 93 ? 56.257 17.117 39.808 1.00 26.04 93 PHE A CA 1
ATOM 667 C C . PHE A 1 93 ? 55.549 17.108 38.463 1.00 26.35 93 PHE A C 1
ATOM 668 O O . PHE A 1 93 ? 55.546 18.099 37.734 1.00 27.40 93 PHE A O 1
ATOM 676 N N . ASP A 1 94 ? 54.940 15.972 38.150 1.00 26.22 94 ASP A N 1
ATOM 677 C CA . ASP A 1 94 ? 54.143 15.844 36.951 1.00 26.36 94 ASP A CA 1
ATOM 678 C C . ASP A 1 94 ? 52.753 16.223 37.438 1.00 25.98 94 ASP A C 1
ATOM 679 O O . ASP A 1 94 ? 52.415 15.992 38.596 1.00 24.39 94 ASP A O 1
ATOM 684 N N . VAL A 1 95 ? 51.954 16.828 36.577 1.00 24.72 95 VAL A N 1
ATOM 685 C CA . VAL A 1 95 ? 50.607 17.197 36.969 1.00 25.43 95 VAL A CA 1
ATOM 686 C C . VAL A 1 95 ? 49.649 16.123 36.464 1.00 26.69 95 VAL A C 1
ATOM 687 O O . VAL A 1 95 ? 49.798 15.645 35.339 1.00 25.28 95 VAL A O 1
ATOM 691 N N . ASN A 1 96 ? 48.671 15.734 37.281 1.00 26.61 96 ASN A N 1
ATOM 692 C CA . ASN A 1 96 ? 47.697 14.743 36.823 1.00 26.07 96 ASN A CA 1
ATOM 693 C C . ASN A 1 96 ? 46.570 15.577 36.232 1.00 26.80 96 ASN A C 1
ATOM 694 O O . ASN A 1 96 ? 45.790 16.191 36.957 1.00 27.38 96 ASN A O 1
ATOM 699 N N . GLU A 1 97 ? 46.500 15.615 34.906 1.00 27.91 97 GLU A N 1
ATOM 700 C CA . GLU A 1 97 ? 45.500 16.425 34.212 1.00 30.40 97 GLU A CA 1
ATOM 701 C C . GLU A 1 97 ? 44.045 16.074 34.515 1.00 27.89 97 GLU A C 1
ATOM 702 O O . GLU A 1 97 ? 43.259 16.944 34.879 1.00 27.13 97 GLU A O 1
ATOM 708 N N . PRO A 1 98 ? 43.667 14.793 34.366 1.00 28.26 98 PRO A N 1
ATOM 709 C CA . PRO A 1 98 ? 42.282 14.385 34.638 1.00 28.82 98 PRO A CA 1
ATOM 710 C C . PRO A 1 98 ? 41.767 14.874 35.994 1.00 28.54 98 PRO A C 1
ATOM 711 O O . PRO A 1 98 ? 40.713 15.505 36.080 1.00 30.39 98 PRO A O 1
ATOM 715 N N . LEU A 1 99 ? 42.523 14.589 37.049 1.00 28.38 99 LEU A N 1
ATOM 716 C CA . LEU A 1 99 ? 42.148 14.998 38.395 1.00 28.08 99 LEU A CA 1
ATOM 717 C C . LEU A 1 99 ? 42.184 16.515 38.564 1.00 29.16 99 LEU A C 1
ATOM 718 O O . LEU A 1 99 ? 41.297 17.100 39.187 1.00 29.95 99 LEU A O 1
ATOM 723 N N . SER A 1 100 ? 43.200 17.162 38.002 1.00 29.45 100 SER A N 1
ATOM 724 C CA . SER A 1 100 ? 43.300 18.614 38.113 1.00 30.25 100 SER A CA 1
ATOM 725 C C . SER A 1 100 ? 42.131 19.301 37.403 1.00 31.53 100 SER A C 1
ATOM 726 O O . SER A 1 100 ? 41.635 20.330 37.864 1.00 31.93 100 SER A O 1
ATOM 729 N N . GLN A 1 101 ? 41.676 18.731 36.288 1.00 33.97 101 GLN A N 1
ATOM 730 C CA . GLN A 1 101 ? 40.551 19.322 35.562 1.00 36.38 101 GLN A CA 1
ATOM 731 C C . GLN A 1 101 ? 39.263 19.293 36.375 1.00 35.00 101 GLN A C 1
ATOM 732 O O . GLN A 1 101 ? 38.444 20.211 36.301 1.00 34.23 101 GLN A O 1
ATOM 738 N N . ILE A 1 102 ? 39.086 18.234 37.156 1.00 33.64 102 ILE A N 1
ATOM 739 C CA . ILE A 1 102 ? 37.901 18.109 37.988 1.00 32.56 102 ILE A CA 1
ATOM 740 C C . ILE A 1 102 ? 37.894 19.172 39.084 1.00 32.47 102 ILE A C 1
ATOM 741 O O . ILE A 1 102 ? 36.851 19.737 39.406 1.00 33.18 102 ILE A O 1
ATOM 746 N N . ASN A 1 103 ? 39.067 19.444 39.646 1.00 33.64 103 ASN A N 1
ATOM 747 C CA . ASN A 1 103 ? 39.193 20.418 40.725 1.00 34.21 103 ASN A CA 1
ATOM 748 C C . ASN A 1 103 ? 39.612 21.819 40.293 1.00 36.78 103 ASN A C 1
ATOM 749 O O . ASN A 1 103 ? 40.372 22.487 40.995 1.00 33.29 103 ASN A O 1
ATOM 754 N N . GLN A 1 104 ? 39.108 22.269 39.150 1.00 40.33 104 GLN A N 1
ATOM 755 C CA . GLN A 1 104 ? 39.440 23.596 38.657 1.00 45.45 104 GLN A CA 1
ATOM 756 C C . GLN A 1 104 ? 38.283 24.263 37.925 1.00 49.00 104 GLN A C 1
ATOM 757 O O . GLN A 1 104 ? 37.225 23.610 37.766 1.00 51.00 104 GLN A O 1
ATOM 763 N N . ALA B 1 9 ? 43.102 35.014 50.158 1.00 39.64 9 ALA B N 1
ATOM 764 C CA . ALA B 1 9 ? 43.377 33.695 49.511 1.00 38.94 9 ALA B CA 1
ATOM 765 C C . ALA B 1 9 ? 44.596 33.014 50.122 1.00 37.60 9 ALA B C 1
ATOM 766 O O . ALA B 1 9 ? 45.685 33.587 50.173 1.00 38.52 9 ALA B O 1
ATOM 768 N N . THR B 1 10 ? 44.404 31.783 50.582 1.00 36.22 10 THR B N 1
ATOM 769 C CA . THR B 1 10 ? 45.482 31.016 51.192 1.00 32.60 10 THR B CA 1
ATOM 770 C C . THR B 1 10 ? 45.838 29.814 50.330 1.00 31.84 10 THR B C 1
ATOM 771 O O . THR B 1 10 ? 44.959 29.089 49.863 1.00 32.29 10 THR B O 1
ATOM 775 N N . LEU B 1 11 ? 47.133 29.611 50.119 1.00 30.37 11 LEU B N 1
ATOM 776 C CA . LEU B 1 11 ? 47.595 28.497 49.312 1.00 28.62 11 LEU B CA 1
ATOM 777 C C . LEU B 1 11 ? 48.169 27.404 50.191 1.00 28.66 11 LEU B C 1
ATOM 778 O O . LEU B 1 11 ? 48.916 27.659 51.137 1.00 28.47 11 LEU B O 1
ATOM 783 N N . LEU B 1 12 ? 47.810 26.173 49.866 1.00 26.26 12 LEU B N 1
ATOM 784 C CA . LEU B 1 12 ? 48.289 25.037 50.613 1.00 25.51 12 LEU B CA 1
ATOM 785 C C . LEU B 1 12 ? 49.142 24.210 49.662 1.00 25.33 12 LEU B C 1
ATOM 786 O O . LEU B 1 12 ? 48.696 23.869 48.566 1.00 25.79 12 LEU B O 1
ATOM 791 N N . GLN B 1 13 ? 50.385 23.937 50.039 1.00 24.38 13 GLN B N 1
ATOM 792 C CA . GLN B 1 13 ? 51.200 23.090 49.189 1.00 24.54 13 GLN B CA 1
ATOM 793 C C . GLN B 1 13 ? 51.538 21.857 49.999 1.00 24.50 13 GLN B C 1
ATOM 794 O O . GLN B 1 13 ? 52.037 21.943 51.121 1.00 22.14 13 GLN B O 1
ATOM 800 N N . LEU B 1 14 ? 51.216 20.703 49.422 1.00 24.26 14 LEU B N 1
ATOM 801 C CA . LEU B 1 14 ? 51.431 19.417 50.075 1.00 25.04 14 LEU B CA 1
ATOM 802 C C . LEU B 1 14 ? 52.031 18.366 49.169 1.00 24.57 14 LEU B C 1
ATOM 803 O O . LEU B 1 14 ? 51.756 18.341 47.975 1.00 23.51 14 LEU B O 1
ATOM 808 N N . HIS B 1 15 ? 52.854 17.499 49.747 1.00 24.88 15 HIS B N 1
ATOM 809 C CA . HIS B 1 15 ? 53.425 16.378 49.019 1.00 25.88 15 HIS B CA 1
ATOM 810 C C . HIS B 1 15 ? 53.800 15.335 50.066 1.00 26.55 15 HIS B C 1
ATOM 811 O O . HIS B 1 15 ? 53.840 15.627 51.267 1.00 25.10 15 HIS B O 1
ATOM 818 N N . PHE B 1 16 ? 54.048 14.113 49.615 1.00 26.00 16 PHE B N 1
ATOM 819 C CA . PHE B 1 16 ? 54.372 13.030 50.526 1.00 25.74 16 PHE B CA 1
ATOM 820 C C . PHE B 1 16 ? 54.813 11.813 49.743 1.00 26.67 16 PHE B C 1
ATOM 821 O O . PHE B 1 16 ? 54.624 11.744 48.524 1.00 26.65 16 PHE B O 1
ATOM 829 N N . ALA B 1 17 ? 55.417 10.859 50.442 1.00 27.33 17 ALA B N 1
ATOM 830 C CA . ALA B 1 17 ? 55.858 9.623 49.806 1.00 28.70 17 ALA B CA 1
ATOM 831 C C . ALA B 1 17 ? 54.591 8.931 49.317 1.00 29.17 17 ALA B C 1
ATOM 832 O O . ALA B 1 17 ? 53.564 8.970 49.993 1.00 29.07 17 ALA B O 1
ATOM 834 N N . PHE B 1 18 ? 54.657 8.310 48.146 1.00 30.32 18 PHE B N 1
ATOM 835 C CA . PHE B 1 18 ? 53.494 7.629 47.587 1.00 31.52 18 PHE B CA 1
ATOM 836 C C . PHE B 1 18 ? 53.961 6.482 46.691 1.00 33.01 18 PHE B C 1
ATOM 837 O O . PHE B 1 18 ? 54.931 6.630 45.947 1.00 32.76 18 PHE B O 1
ATOM 845 N N . ASN B 1 19 ? 53.283 5.338 46.766 1.00 33.49 19 ASN B N 1
ATOM 846 C CA . ASN B 1 19 ? 53.667 4.177 45.964 1.00 34.97 19 ASN B CA 1
ATOM 847 C C . ASN B 1 19 ? 52.726 3.874 44.816 1.00 33.48 19 ASN B C 1
ATOM 848 O O . ASN B 1 19 ? 52.877 2.858 44.142 1.00 33.55 19 ASN B O 1
ATOM 853 N N . GLY B 1 20 ? 51.754 4.748 44.592 1.00 32.53 20 GLY B N 1
ATOM 854 C CA . GLY B 1 20 ? 50.825 4.518 43.504 1.00 32.10 20 GLY B CA 1
ATOM 855 C C . GLY B 1 20 ? 49.382 4.473 43.957 1.00 32.03 20 GLY B C 1
ATOM 856 O O . GLY B 1 20 ? 49.111 4.424 45.152 1.00 31.60 20 GLY B O 1
ATOM 857 N N . PRO B 1 21 ? 48.425 4.471 43.020 1.00 32.35 21 PRO B N 1
ATOM 858 C CA . PRO B 1 21 ? 48.598 4.504 41.562 1.00 32.51 21 PRO B CA 1
ATOM 859 C C . PRO B 1 21 ? 49.108 5.850 41.042 1.00 32.33 21 PRO B C 1
ATOM 860 O O . PRO B 1 21 ? 49.093 6.851 41.758 1.00 32.14 21 PRO B O 1
ATOM 864 N N . PHE B 1 22 ? 49.527 5.864 39.780 1.00 33.40 22 PHE B N 1
ATOM 865 C CA . PHE B 1 22 ? 50.012 7.075 39.128 1.00 32.67 22 PHE B CA 1
ATOM 866 C C . PHE B 1 22 ? 49.324 7.248 37.772 1.00 33.57 22 PHE B C 1
ATOM 867 O O . PHE B 1 22 ? 48.627 6.347 37.305 1.00 33.41 22 PHE B O 1
ATOM 875 N N . GLY B 1 23 ? 49.503 8.413 37.154 1.00 32.13 23 GLY B N 1
ATOM 876 C CA . GLY B 1 23 ? 48.911 8.672 35.850 1.00 32.76 23 GLY B CA 1
ATOM 877 C C . GLY B 1 23 ? 47.426 8.395 35.705 1.00 33.10 23 GLY B C 1
ATOM 878 O O . GLY B 1 23 ? 46.627 8.797 36.550 1.00 31.06 23 GLY B O 1
ATOM 879 N N . ASP B 1 24 ? 47.040 7.719 34.624 1.00 34.07 24 ASP B N 1
ATOM 880 C CA . ASP B 1 24 ? 45.629 7.416 34.409 1.00 34.96 24 ASP B CA 1
ATOM 881 C C . ASP B 1 24 ? 45.098 6.468 35.474 1.00 32.75 24 ASP B C 1
ATOM 882 O O . ASP B 1 24 ? 43.928 6.540 35.841 1.00 33.68 24 ASP B O 1
ATOM 887 N N . ALA B 1 25 ? 45.955 5.578 35.964 1.00 30.50 25 ALA B N 1
ATOM 888 C CA . ALA B 1 25 ? 45.542 4.650 37.005 1.00 31.00 25 ALA B CA 1
ATOM 889 C C . ALA B 1 25 ? 45.123 5.462 38.232 1.00 30.45 25 ALA B C 1
ATOM 890 O O . ALA B 1 25 ? 44.124 5.150 38.883 1.00 30.53 25 ALA B O 1
ATOM 892 N N . MET B 1 26 ? 45.887 6.513 38.533 1.00 28.57 26 MET B N 1
ATOM 893 C CA . MET B 1 26 ? 45.586 7.391 39.661 1.00 27.09 26 MET B CA 1
ATOM 894 C C . MET B 1 26 ? 44.318 8.186 39.369 1.00 28.10 26 MET B C 1
ATOM 895 O O . MET B 1 26 ? 43.452 8.334 40.232 1.00 28.18 26 MET B O 1
ATOM 900 N N . ALA B 1 27 ? 44.203 8.695 38.145 1.00 27.79 27 ALA B N 1
ATOM 901 C CA . ALA B 1 27 ? 43.030 9.474 37.755 1.00 27.94 27 ALA B CA 1
ATOM 902 C C . ALA B 1 27 ? 41.754 8.652 37.905 1.00 29.42 27 ALA B C 1
ATOM 903 O O . ALA B 1 27 ? 40.729 9.156 38.364 1.00 28.64 27 ALA B O 1
ATOM 905 N N . GLU B 1 28 ? 41.816 7.386 37.509 1.00 30.84 28 GLU B N 1
ATOM 906 C CA . GLU B 1 28 ? 40.649 6.515 37.612 1.00 33.54 28 GLU B CA 1
ATOM 907 C C . GLU B 1 28 ? 40.315 6.225 39.072 1.00 32.76 28 GLU B C 1
ATOM 908 O O . GLU B 1 28 ? 39.163 6.333 39.485 1.00 33.57 28 GLU B O 1
ATOM 914 N N . GLN B 1 29 ? 41.334 5.867 39.846 1.00 33.56 29 GLN B N 1
ATOM 915 C CA . GLN B 1 29 ? 41.163 5.540 41.257 1.00 33.42 29 GLN B CA 1
ATOM 916 C C . GLN B 1 29 ? 40.673 6.663 42.148 1.00 32.76 29 GLN B C 1
ATOM 917 O O . GLN B 1 29 ? 39.689 6.500 42.874 1.00 32.34 29 GLN B O 1
ATOM 923 N N . LEU B 1 30 ? 41.358 7.802 42.101 1.00 31.05 30 LEU B N 1
ATOM 924 C CA . LEU B 1 30 ? 41.011 8.925 42.968 1.00 31.64 30 LEU B CA 1
ATOM 925 C C . LEU B 1 30 ? 39.950 9.873 42.453 1.00 30.72 30 LEU B C 1
ATOM 926 O O . LEU B 1 30 ? 39.655 10.880 43.095 1.00 30.18 30 LEU B O 1
ATOM 931 N N . LYS B 1 31 ? 39.367 9.553 41.306 1.00 30.98 31 LYS B N 1
ATOM 932 C CA . LYS B 1 31 ? 38.334 10.403 40.737 1.00 31.74 31 LYS B CA 1
ATOM 933 C C . LYS B 1 31 ? 37.252 10.752 41.765 1.00 32.40 31 LYS B C 1
ATOM 934 O O . LYS B 1 31 ? 36.821 11.906 41.859 1.00 30.81 31 LYS B O 1
ATOM 940 N N . PRO B 1 32 ? 36.796 9.757 42.548 1.00 32.27 32 PRO B N 1
ATOM 941 C CA . PRO B 1 32 ? 35.763 10.021 43.556 1.00 31.38 32 PRO B CA 1
ATOM 942 C C . PRO B 1 32 ? 36.257 11.031 44.592 1.00 31.81 32 PRO B C 1
ATOM 943 O O . PRO B 1 32 ? 35.495 11.857 45.089 1.00 30.93 32 PRO B O 1
ATOM 947 N N . LEU B 1 33 ? 37.545 10.949 44.911 1.00 31.34 33 LEU B N 1
ATOM 948 C CA . LEU B 1 33 ? 38.153 11.846 45.884 1.00 32.69 33 LEU B CA 1
ATOM 949 C C . LEU B 1 33 ? 38.195 13.276 45.350 1.00 31.17 33 LEU B C 1
ATOM 950 O O . LEU B 1 33 ? 37.941 14.231 46.085 1.00 30.78 33 LEU B O 1
ATOM 955 N N . ALA B 1 34 ? 38.515 13.420 44.069 1.00 31.05 34 ALA B N 1
ATOM 956 C CA . ALA B 1 34 ? 38.576 14.739 43.453 1.00 32.01 34 ALA B CA 1
ATOM 957 C C . ALA B 1 34 ? 37.195 15.383 43.482 1.00 32.67 34 ALA B C 1
ATOM 958 O O . ALA B 1 34 ? 37.069 16.586 43.688 1.00 33.37 34 ALA B O 1
ATOM 960 N N . GLU B 1 35 ? 36.156 14.578 43.292 1.00 33.56 35 GLU B N 1
ATOM 961 C CA . GLU B 1 35 ? 34.795 15.101 43.299 1.00 35.47 35 GLU B CA 1
ATOM 962 C C . GLU B 1 35 ? 34.374 15.585 44.686 1.00 34.30 35 GLU B C 1
ATOM 963 O O . GLU B 1 35 ? 33.685 16.596 44.804 1.00 35.28 35 GLU B O 1
ATOM 969 N N . SER B 1 36 ? 34.789 14.881 45.736 1.00 32.95 36 SER B N 1
ATOM 970 C CA . SER B 1 36 ? 34.417 15.294 47.090 1.00 33.30 36 SER B CA 1
ATOM 971 C C . SER B 1 36 ? 35.155 16.560 47.524 1.00 31.99 36 SER B C 1
ATOM 972 O O . SER B 1 36 ? 34.626 17.364 48.296 1.00 31.73 36 SER B O 1
ATOM 975 N N . ILE B 1 37 ? 36.378 16.737 47.034 1.00 31.82 37 ILE B N 1
ATOM 976 C CA . ILE B 1 37 ? 37.161 17.919 47.386 1.00 31.46 37 ILE B CA 1
ATOM 977 C C . ILE B 1 37 ? 36.445 19.188 46.913 1.00 32.23 37 ILE B C 1
ATOM 978 O O . ILE B 1 37 ? 36.487 20.223 47.580 1.00 31.74 37 ILE B O 1
ATOM 983 N N . ASN B 1 38 ? 35.776 19.102 45.768 1.00 34.08 38 ASN B N 1
ATOM 984 C CA . ASN B 1 38 ? 35.046 20.249 45.234 1.00 34.92 38 ASN B CA 1
ATOM 985 C C . ASN B 1 38 ? 33.984 20.720 46.221 1.00 36.71 38 ASN B C 1
ATOM 986 O O . ASN B 1 38 ? 33.534 21.865 46.163 1.00 36.52 38 ASN B O 1
ATOM 991 N N . GLN B 1 39 ? 33.588 19.837 47.133 1.00 36.65 39 GLN B N 1
ATOM 992 C CA . GLN B 1 39 ? 32.561 20.171 48.114 1.00 38.71 39 GLN B CA 1
ATOM 993 C C . GLN B 1 39 ? 33.127 20.764 49.402 1.00 38.45 39 GLN B C 1
ATOM 994 O O . GLN B 1 39 ? 32.377 21.259 50.243 1.00 38.01 39 GLN B O 1
ATOM 1000 N N . GLU B 1 40 ? 34.445 20.722 49.557 1.00 37.34 40 GLU B N 1
ATOM 1001 C CA . GLU B 1 40 ? 35.067 21.250 50.764 1.00 37.30 40 GLU B CA 1
ATOM 1002 C C . GLU B 1 40 ? 34.848 22.751 50.940 1.00 37.89 40 GLU B C 1
ATOM 1003 O O . GLU B 1 40 ? 34.856 23.515 49.975 1.00 37.13 40 GLU B O 1
ATOM 1009 N N . PRO B 1 41 ? 34.637 23.186 52.190 1.00 37.63 41 PRO B N 1
ATOM 1010 C CA . PRO B 1 41 ? 34.414 24.595 52.525 1.00 38.56 41 PRO B CA 1
ATOM 1011 C C . PRO B 1 41 ? 35.613 25.475 52.161 1.00 38.44 41 PRO B C 1
ATOM 1012 O O . PRO B 1 41 ? 36.755 25.135 52.470 1.00 37.33 41 PRO B O 1
ATOM 1016 N N . GLY B 1 42 ? 35.337 26.598 51.500 1.00 38.45 42 GLY B N 1
ATOM 1017 C CA . GLY B 1 42 ? 36.382 27.533 51.117 1.00 38.03 42 GLY B CA 1
ATOM 1018 C C . GLY B 1 42 ? 37.309 27.081 50.006 1.00 37.78 42 GLY B C 1
ATOM 1019 O O . GLY B 1 42 ? 38.282 27.767 49.686 1.00 38.12 42 GLY B O 1
ATOM 1020 N N . PHE B 1 43 ? 37.007 25.934 49.410 1.00 36.75 43 PHE B N 1
ATOM 1021 C CA . PHE B 1 43 ? 37.830 25.391 48.340 1.00 36.03 43 PHE B CA 1
ATOM 1022 C C . PHE B 1 43 ? 37.652 26.143 47.028 1.00 35.83 43 PHE B C 1
ATOM 1023 O O . PHE B 1 43 ? 36.532 26.451 46.630 1.00 36.08 43 PHE B O 1
ATOM 1031 N N . LEU B 1 44 ? 38.765 26.433 46.356 1.00 35.71 44 LEU B N 1
ATOM 1032 C CA . LEU B 1 44 ? 38.731 27.142 45.080 1.00 34.17 44 LEU B CA 1
ATOM 1033 C C . LEU B 1 44 ? 39.232 26.253 43.940 1.00 33.32 44 LEU B C 1
ATOM 1034 O O . LEU B 1 44 ? 38.567 26.112 42.914 1.00 33.01 44 LEU B O 1
ATOM 1039 N N . TRP B 1 45 ? 40.409 25.664 44.113 1.00 30.65 45 TRP B N 1
ATOM 1040 C CA . TRP B 1 45 ? 40.946 24.765 43.107 1.00 29.58 45 TRP B CA 1
ATOM 1041 C C . TRP B 1 45 ? 42.113 23.958 43.647 1.00 28.47 45 TRP B C 1
ATOM 1042 O O . TRP B 1 45 ? 42.673 24.265 44.701 1.00 27.30 45 TRP B O 1
ATOM 1053 N N . LYS B 1 46 ? 42.452 22.896 42.928 1.00 27.08 46 LYS B N 1
ATOM 1054 C CA . LYS B 1 46 ? 43.545 22.030 43.319 1.00 25.05 46 LYS B CA 1
ATOM 1055 C C . LYS B 1 46 ? 44.259 21.499 42.102 1.00 25.89 46 LYS B C 1
ATOM 1056 O O . LYS B 1 46 ? 43.632 21.149 41.102 1.00 26.13 46 LYS B O 1
ATOM 1062 N N . VAL B 1 47 ? 45.580 21.449 42.193 1.00 24.95 47 VAL B N 1
ATOM 1063 C CA . VAL B 1 47 ? 46.386 20.899 41.123 1.00 24.67 47 VAL B CA 1
ATOM 1064 C C . VAL B 1 47 ? 46.992 19.648 41.736 1.00 23.52 47 VAL B C 1
ATOM 1065 O O . VAL B 1 47 ? 47.654 19.718 42.771 1.00 22.19 47 VAL B O 1
ATOM 1069 N N . TRP B 1 48 ? 46.723 18.500 41.120 1.00 23.60 48 TRP B N 1
ATOM 1070 C CA . TRP B 1 48 ? 47.250 17.236 41.611 1.00 23.32 48 TRP B CA 1
ATOM 1071 C C . TRP B 1 48 ? 48.655 17.048 41.075 1.00 23.63 48 TRP B C 1
ATOM 1072 O O . TRP B 1 48 ? 48.894 17.195 39.880 1.00 25.11 48 TRP B O 1
ATOM 1083 N N . THR B 1 49 ? 49.581 16.722 41.961 1.00 23.20 49 THR B N 1
ATOM 1084 C CA . THR B 1 49 ? 50.964 16.522 41.569 1.00 24.09 49 THR B CA 1
ATOM 1085 C C . THR B 1 49 ? 51.356 15.079 41.827 1.00 25.43 49 THR B C 1
ATOM 1086 O O . THR B 1 49 ? 50.823 14.434 42.733 1.00 24.65 49 THR B O 1
ATOM 1090 N N . GLU B 1 50 ? 52.291 14.575 41.035 1.00 24.83 50 GLU B N 1
ATOM 1091 C CA . GLU B 1 50 ? 52.739 13.202 41.199 1.00 27.52 50 GLU B CA 1
ATOM 1092 C C . GLU B 1 50 ? 54.098 12.997 40.565 1.00 28.10 50 GLU B C 1
ATOM 1093 O O . GLU B 1 50 ? 54.438 13.652 39.585 1.00 27.80 50 GLU B O 1
ATOM 1099 N N . SER B 1 51 ? 54.875 12.093 41.146 1.00 29.17 51 SER B N 1
ATOM 1100 C CA . SER B 1 51 ? 56.184 11.752 40.621 1.00 31.87 51 SER B CA 1
ATOM 1101 C C . SER B 1 51 ? 56.426 10.274 40.858 1.00 33.53 51 SER B C 1
ATOM 1102 O O . SER B 1 51 ? 56.830 9.874 41.947 1.00 33.22 51 SER B O 1
ATOM 1105 N N . GLU B 1 52 ? 56.175 9.458 39.840 1.00 36.08 52 GLU B N 1
ATOM 1106 C CA . GLU B 1 52 ? 56.376 8.022 39.973 1.00 37.86 52 GLU B CA 1
ATOM 1107 C C . GLU B 1 52 ? 57.845 7.661 40.179 1.00 38.79 52 GLU B C 1
ATOM 1108 O O . GLU B 1 52 ? 58.161 6.789 40.988 1.00 39.68 52 GLU B O 1
ATOM 1114 N N . LYS B 1 53 ? 58.745 8.335 39.468 1.00 40.06 53 LYS B N 1
ATOM 1115 C CA . LYS B 1 53 ? 60.169 8.046 39.608 1.00 41.50 53 LYS B CA 1
ATOM 1116 C C . LYS B 1 53 ? 60.683 8.381 41.005 1.00 40.96 53 LYS B C 1
ATOM 1117 O O . LYS B 1 53 ? 61.616 7.749 41.496 1.00 41.84 53 LYS B O 1
ATOM 1123 N N . ASN B 1 54 ? 60.077 9.371 41.649 1.00 40.96 54 ASN B N 1
ATOM 1124 C CA . ASN B 1 54 ? 60.500 9.747 42.996 1.00 40.78 54 ASN B CA 1
ATOM 1125 C C . ASN B 1 54 ? 59.558 9.179 44.053 1.00 39.85 54 ASN B C 1
ATOM 1126 O O . ASN B 1 54 ? 59.749 9.403 45.249 1.00 39.68 54 ASN B O 1
ATOM 1131 N N . HIS B 1 55 ? 58.543 8.448 43.603 1.00 38.32 55 HIS B N 1
ATOM 1132 C CA . HIS B 1 55 ? 57.563 7.846 44.500 1.00 37.03 55 HIS B CA 1
ATOM 1133 C C . HIS B 1 55 ? 56.987 8.887 45.451 1.00 34.04 55 HIS B C 1
ATOM 1134 O O . HIS B 1 55 ? 57.090 8.756 46.669 1.00 31.92 55 HIS B O 1
ATOM 1141 N N . GLU B 1 56 ? 56.384 9.926 44.882 1.00 30.26 56 GLU B N 1
ATOM 1142 C CA . GLU B 1 56 ? 55.785 10.992 45.672 1.00 28.34 56 GLU B CA 1
ATOM 1143 C C . GLU B 1 56 ? 54.521 11.474 44.984 1.00 24.34 56 GLU B C 1
ATOM 1144 O O . GLU B 1 56 ? 54.305 11.221 43.800 1.00 24.12 56 GLU B O 1
ATOM 1150 N N . ALA B 1 57 ? 53.682 12.158 45.742 1.00 23.26 57 ALA B N 1
ATOM 1151 C CA . ALA B 1 57 ? 52.448 12.701 45.211 1.00 23.71 57 ALA B CA 1
ATOM 1152 C C . ALA B 1 57 ? 52.016 13.802 46.155 1.00 23.08 57 ALA B C 1
ATOM 1153 O O . ALA B 1 57 ? 52.541 13.914 47.261 1.00 23.20 57 ALA B O 1
ATOM 1155 N N . GLY B 1 58 ? 51.061 14.613 45.721 1.00 23.20 58 GLY B N 1
ATOM 1156 C CA . GLY B 1 58 ? 50.582 15.690 46.564 1.00 21.46 58 GLY B CA 1
ATOM 1157 C C . GLY B 1 58 ? 49.632 16.581 45.802 1.00 21.84 58 GLY B C 1
ATOM 1158 O O . GLY B 1 58 ? 48.969 16.149 44.854 1.00 21.15 58 GLY B O 1
ATOM 1159 N N . GLY B 1 59 ? 49.559 17.836 46.215 1.00 20.18 59 GLY B N 1
ATOM 1160 C CA . GLY B 1 59 ? 48.678 18.757 45.536 1.00 21.64 59 GLY B CA 1
ATOM 1161 C C . GLY B 1 59 ? 48.881 20.180 45.997 1.00 20.84 59 GLY B C 1
ATOM 1162 O O . GLY B 1 59 ? 49.439 20.424 47.066 1.00 20.91 59 GLY B O 1
ATOM 1163 N N . ILE B 1 60 ? 48.443 21.112 45.160 1.00 21.63 60 ILE B N 1
ATOM 1164 C CA . ILE B 1 60 ? 48.520 22.527 45.459 1.00 21.18 60 ILE B CA 1
ATOM 1165 C C . ILE B 1 60 ? 47.070 22.952 45.559 1.00 19.79 60 ILE B C 1
ATOM 1166 O O . ILE B 1 60 ? 46.292 22.715 44.637 1.00 22.57 60 ILE B O 1
ATOM 1171 N N . TYR B 1 61 ? 46.703 23.559 46.681 1.00 18.39 61 TYR B N 1
ATOM 1172 C CA . TYR B 1 61 ? 45.338 24.004 46.886 1.00 21.36 61 TYR B CA 1
ATOM 1173 C C . TYR B 1 61 ? 45.233 25.498 47.084 1.00 23.97 61 TYR B C 1
ATOM 1174 O O . TYR B 1 61 ? 46.145 26.146 47.604 1.00 23.65 61 TYR B O 1
ATOM 1183 N N . LEU B 1 62 ? 44.081 26.026 46.703 1.00 25.24 62 LEU B N 1
ATOM 1184 C CA . LEU B 1 62 ? 43.790 27.432 46.882 1.00 29.39 62 LEU B CA 1
ATOM 1185 C C . LEU B 1 62 ? 42.474 27.485 47.661 1.00 29.66 62 LEU B C 1
ATOM 1186 O O . LEU B 1 62 ? 41.481 26.893 47.241 1.00 28.00 62 LEU B O 1
ATOM 1191 N N . PHE B 1 63 ? 42.479 28.163 48.804 1.00 29.64 63 PHE B N 1
ATOM 1192 C CA . PHE B 1 63 ? 41.282 28.311 49.629 1.00 31.41 63 PHE B CA 1
ATOM 1193 C C . PHE B 1 63 ? 40.976 29.795 49.815 1.00 33.54 63 PHE B C 1
ATOM 1194 O O . PHE B 1 63 ? 41.867 30.640 49.708 1.00 32.93 63 PHE B O 1
ATOM 1202 N N . THR B 1 64 ? 39.718 30.101 50.106 1.00 35.45 64 THR B N 1
ATOM 1203 C CA . THR B 1 64 ? 39.290 31.481 50.301 1.00 39.61 64 THR B CA 1
ATOM 1204 C C . THR B 1 64 ? 39.941 32.136 51.511 1.00 39.94 64 THR B C 1
ATOM 1205 O O . THR B 1 64 ? 40.162 33.348 51.526 1.00 40.87 64 THR B O 1
ATOM 1209 N N . ASP B 1 65 ? 40.237 31.334 52.527 1.00 40.87 65 ASP B N 1
ATOM 1210 C CA . ASP B 1 65 ? 40.851 31.844 53.745 1.00 41.90 65 ASP B CA 1
ATOM 1211 C C . ASP B 1 65 ? 41.690 30.781 54.436 1.00 40.96 65 ASP B C 1
ATOM 1212 O O . ASP B 1 65 ? 41.588 29.595 54.129 1.00 39.92 65 ASP B O 1
ATOM 1217 N N . GLU B 1 66 ? 42.507 31.217 55.386 1.00 40.27 66 GLU B N 1
ATOM 1218 C CA . GLU B 1 66 ? 43.381 30.312 56.110 1.00 40.64 66 GLU B CA 1
ATOM 1219 C C . GLU B 1 66 ? 42.677 29.259 56.964 1.00 39.99 66 GLU B C 1
ATOM 1220 O O . GLU B 1 66 ? 43.094 28.101 56.972 1.00 38.04 66 GLU B O 1
ATOM 1226 N N . LYS B 1 67 ? 41.626 29.639 57.688 1.00 39.42 67 LYS B N 1
ATOM 1227 C CA . LYS B 1 67 ? 40.946 28.655 58.528 1.00 39.57 67 LYS B CA 1
ATOM 1228 C C . LYS B 1 67 ? 40.380 27.516 57.681 1.00 37.78 67 LYS B C 1
ATOM 1229 O O . LYS B 1 67 ? 40.411 26.355 58.094 1.00 37.43 67 LYS B O 1
ATOM 1235 N N . SER B 1 68 ? 39.872 27.843 56.495 1.00 36.13 68 SER B N 1
ATOM 1236 C CA . SER B 1 68 ? 39.332 26.823 55.599 1.00 35.57 68 SER B CA 1
ATOM 1237 C C . SER B 1 68 ? 40.467 25.917 55.126 1.00 34.60 68 SER B C 1
ATOM 1238 O O . SER B 1 68 ? 40.309 24.699 55.034 1.00 34.64 68 SER B O 1
ATOM 1241 N N . ALA B 1 69 ? 41.609 26.526 54.824 1.00 31.98 69 ALA B N 1
ATOM 1242 C CA . ALA B 1 69 ? 42.780 25.791 54.362 1.00 30.87 69 ALA B CA 1
ATOM 1243 C C . ALA B 1 69 ? 43.314 24.883 55.461 1.00 30.05 69 ALA B C 1
ATOM 1244 O O . ALA B 1 69 ? 43.684 23.738 55.206 1.00 28.79 69 ALA B O 1
ATOM 1246 N N . LEU B 1 70 ? 43.352 25.400 56.685 1.00 28.41 70 LEU B N 1
ATOM 1247 C CA . LEU B 1 70 ? 43.846 24.631 57.813 1.00 29.12 70 LEU B CA 1
ATOM 1248 C C . LEU B 1 70 ? 42.867 23.519 58.198 1.00 28.54 70 LEU B C 1
ATOM 1249 O O . LEU B 1 70 ? 43.286 22.444 58.619 1.00 28.67 70 LEU B O 1
ATOM 1254 N N . ALA B 1 71 ? 41.571 23.781 58.056 1.00 28.52 71 ALA B N 1
ATOM 1255 C CA . ALA B 1 71 ? 40.554 22.781 58.381 1.00 27.47 71 ALA B CA 1
ATOM 1256 C C . ALA B 1 71 ? 40.721 21.584 57.454 1.00 26.76 71 ALA B C 1
ATOM 1257 O O . ALA B 1 71 ? 40.734 20.430 57.897 1.00 26.90 71 ALA B O 1
ATOM 1259 N N . TYR B 1 72 ? 40.850 21.866 56.161 1.00 25.34 72 TYR B N 1
ATOM 1260 C CA . TYR B 1 72 ? 41.026 20.812 55.177 1.00 25.29 72 TYR B CA 1
ATOM 1261 C C . TYR B 1 72 ? 42.342 20.073 55.398 1.00 25.58 72 TYR B C 1
ATOM 1262 O O . TYR B 1 72 ? 42.398 18.843 55.287 1.00 26.68 72 TYR B O 1
ATOM 1271 N N . LEU B 1 73 ? 43.401 20.815 55.716 1.00 24.86 73 LEU B N 1
ATOM 1272 C CA . LEU B 1 73 ? 44.705 20.195 55.945 1.00 25.08 73 LEU B CA 1
ATOM 1273 C C . LEU B 1 73 ? 44.618 19.164 57.052 1.00 24.76 73 LEU B C 1
ATOM 1274 O O . LEU B 1 73 ? 45.179 18.076 56.946 1.00 25.72 73 LEU B O 1
ATOM 1279 N N . GLU B 1 74 ? 43.915 19.508 58.123 1.00 25.25 74 GLU B N 1
ATOM 1280 C CA . GLU B 1 74 ? 43.773 18.587 59.241 1.00 26.67 74 GLU B CA 1
ATOM 1281 C C . GLU B 1 74 ? 43.006 17.335 58.806 1.00 25.19 74 GLU B C 1
ATOM 1282 O O . GLU B 1 74 ? 43.432 16.215 59.076 1.00 24.84 74 GLU B O 1
ATOM 1288 N N . LYS B 1 75 ? 41.887 17.535 58.123 1.00 24.57 75 LYS B N 1
ATOM 1289 C CA . LYS B 1 75 ? 41.060 16.431 57.647 1.00 26.17 75 LYS B CA 1
ATOM 1290 C C . LYS B 1 75 ? 41.777 15.544 56.640 1.00 26.19 75 LYS B C 1
ATOM 1291 O O . LYS B 1 75 ? 41.745 14.318 56.738 1.00 26.06 75 LYS B O 1
ATOM 1297 N N . HIS B 1 76 ? 42.433 16.173 55.671 1.00 26.61 76 HIS B N 1
ATOM 1298 C CA . HIS B 1 76 ? 43.132 15.439 54.626 1.00 25.35 76 HIS B CA 1
ATOM 1299 C C . HIS B 1 76 ? 44.346 14.668 55.134 1.00 25.99 76 HIS B C 1
ATOM 1300 O O . HIS B 1 76 ? 44.527 13.503 54.784 1.00 24.72 76 HIS B O 1
ATOM 1307 N N . THR B 1 77 ? 45.180 15.297 55.959 1.00 25.73 77 THR B N 1
ATOM 1308 C CA . THR B 1 77 ? 46.354 14.599 56.464 1.00 24.78 77 THR B CA 1
ATOM 1309 C C . THR B 1 77 ? 45.931 13.354 57.248 1.00 26.10 77 THR B C 1
ATOM 1310 O O . THR B 1 77 ? 46.626 12.339 57.234 1.00 24.84 77 THR B O 1
ATOM 1314 N N . ALA B 1 78 ? 44.785 13.421 57.920 1.00 26.26 78 ALA B N 1
ATOM 1315 C CA . ALA B 1 78 ? 44.300 12.267 58.682 1.00 26.83 78 ALA B CA 1
ATOM 1316 C C . ALA B 1 78 ? 43.835 11.152 57.728 1.00 26.72 78 ALA B C 1
ATOM 1317 O O . ALA B 1 78 ? 44.174 9.983 57.926 1.00 26.54 78 ALA B O 1
ATOM 1319 N N . ARG B 1 79 ? 43.070 11.521 56.698 1.00 27.11 79 ARG B N 1
ATOM 1320 C CA . ARG B 1 79 ? 42.563 10.562 55.704 1.00 28.50 79 ARG B CA 1
ATOM 1321 C C . ARG B 1 79 ? 43.674 9.851 54.951 1.00 29.02 79 ARG B C 1
ATOM 1322 O O . ARG B 1 79 ? 43.548 8.676 54.591 1.00 27.66 79 ARG B O 1
ATOM 1330 N N . LEU B 1 80 ? 44.743 10.590 54.676 1.00 26.94 80 LEU B N 1
ATOM 1331 C CA . LEU B 1 80 ? 45.875 10.050 53.938 1.00 27.06 80 LEU B CA 1
ATOM 1332 C C . LEU B 1 80 ? 46.512 8.871 54.632 1.00 26.48 80 LEU B C 1
ATOM 1333 O O . LEU B 1 80 ? 47.153 8.040 53.993 1.00 26.05 80 LEU B O 1
ATOM 1338 N N . LYS B 1 81 ? 46.347 8.793 55.945 1.00 27.00 81 LYS B N 1
ATOM 1339 C CA . LYS B 1 81 ? 46.925 7.676 56.669 1.00 29.26 81 LYS B CA 1
ATOM 1340 C C . LYS B 1 81 ? 46.328 6.363 56.160 1.00 28.77 81 LYS B C 1
ATOM 1341 O O . LYS B 1 81 ? 46.975 5.323 56.221 1.00 28.71 81 LYS B O 1
ATOM 1347 N N . ASN B 1 82 ? 45.103 6.425 55.643 1.00 30.54 82 ASN B N 1
ATOM 1348 C CA . ASN B 1 82 ? 44.433 5.240 55.112 1.00 32.71 82 ASN B CA 1
ATOM 1349 C C . ASN B 1 82 ? 45.153 4.735 53.863 1.00 35.63 82 ASN B C 1
ATOM 1350 O O . ASN B 1 82 ? 45.198 3.529 53.608 1.00 38.80 82 ASN B O 1
ATOM 1355 N N . LEU B 1 83 ? 45.714 5.663 53.090 1.00 36.46 83 LEU B N 1
ATOM 1356 C CA . LEU B 1 83 ? 46.462 5.327 51.882 1.00 36.20 83 LEU B CA 1
ATOM 1357 C C . LEU B 1 83 ? 47.878 4.927 52.274 1.00 34.83 83 LEU B C 1
ATOM 1358 O O . LEU B 1 83 ? 48.724 4.694 51.413 1.00 36.58 83 LEU B O 1
ATOM 1363 N N . GLY B 1 84 ? 48.137 4.860 53.577 1.00 32.53 84 GLY B N 1
ATOM 1364 C CA . GLY B 1 84 ? 49.461 4.490 54.044 1.00 31.87 84 GLY B CA 1
ATOM 1365 C C . GLY B 1 84 ? 50.429 5.658 54.184 1.00 32.40 84 GLY B C 1
ATOM 1366 O O . GLY B 1 84 ? 51.607 5.459 54.487 1.00 31.27 84 GLY B O 1
ATOM 1367 N N . VAL B 1 85 ? 49.935 6.874 53.964 1.00 30.96 85 VAL B N 1
ATOM 1368 C CA . VAL B 1 85 ? 50.749 8.086 54.075 1.00 31.82 85 VAL B CA 1
ATOM 1369 C C . VAL B 1 85 ? 50.906 8.463 55.547 1.00 32.76 85 VAL B C 1
ATOM 1370 O O . VAL B 1 85 ? 50.021 9.088 56.136 1.00 32.72 85 VAL B O 1
ATOM 1374 N N . GLU B 1 86 ? 52.039 8.085 56.127 1.00 33.40 86 GLU B N 1
ATOM 1375 C CA . GLU B 1 86 ? 52.333 8.344 57.537 1.00 36.89 86 GLU B CA 1
ATOM 1376 C C . GLU B 1 86 ? 52.571 9.817 57.845 1.00 36.78 86 GLU B C 1
ATOM 1377 O O . GLU B 1 86 ? 52.015 10.362 58.799 1.00 37.12 86 GLU B O 1
ATOM 1383 N N . GLU B 1 87 ? 53.420 10.449 57.043 1.00 36.33 87 GLU B N 1
ATOM 1384 C CA . GLU B 1 87 ? 53.742 11.852 57.240 1.00 36.87 87 GLU B CA 1
ATOM 1385 C C . GLU B 1 87 ? 53.495 12.654 55.964 1.00 33.78 87 GLU B C 1
ATOM 1386 O O . GLU B 1 87 ? 53.550 12.118 54.857 1.00 33.41 87 GLU B O 1
ATOM 1392 N N . VAL B 1 88 ? 53.212 13.939 56.135 1.00 31.45 88 VAL B N 1
ATOM 1393 C CA . VAL B 1 88 ? 52.950 14.827 55.016 1.00 28.99 88 VAL B CA 1
ATOM 1394 C C . VAL B 1 88 ? 53.773 16.103 55.180 1.00 27.75 88 VAL B C 1
ATOM 1395 O O . VAL B 1 88 ? 53.908 16.623 56.289 1.00 27.59 88 VAL B O 1
ATOM 1399 N N . VAL B 1 89 ? 54.338 16.586 54.077 1.00 25.00 89 VAL B N 1
ATOM 1400 C CA . VAL B 1 89 ? 55.127 17.817 54.084 1.00 23.16 89 VAL B CA 1
ATOM 1401 C C . VAL B 1 89 ? 54.182 18.902 53.612 1.00 23.61 89 VAL B C 1
ATOM 1402 O O . VAL B 1 89 ? 53.830 18.961 52.436 1.00 22.84 89 VAL B O 1
ATOM 1406 N N . ALA B 1 90 ? 53.772 19.759 54.537 1.00 24.20 90 ALA B N 1
ATOM 1407 C CA . ALA B 1 90 ? 52.833 20.813 54.208 1.00 24.88 90 ALA B CA 1
ATOM 1408 C C . ALA B 1 90 ? 53.344 22.216 54.499 1.00 26.75 90 ALA B C 1
ATOM 1409 O O . ALA B 1 90 ? 54.127 22.436 55.423 1.00 26.33 90 ALA B O 1
ATOM 1411 N N . LYS B 1 91 ? 52.866 23.162 53.702 1.00 26.09 91 LYS B N 1
ATOM 1412 C CA . LYS B 1 91 ? 53.218 24.560 53.845 1.00 26.53 91 LYS B CA 1
ATOM 1413 C C . LYS B 1 91 ? 51.970 25.368 53.547 1.00 25.79 91 LYS B C 1
ATOM 1414 O O . LYS B 1 91 ? 51.234 25.064 52.611 1.00 25.66 91 LYS B O 1
ATOM 1420 N N . VAL B 1 92 ? 51.723 26.386 54.361 1.00 25.58 92 VAL B N 1
ATOM 1421 C CA . VAL B 1 92 ? 50.578 27.259 54.160 1.00 26.11 92 VAL B CA 1
ATOM 1422 C C . VAL B 1 92 ? 51.154 28.636 53.841 1.00 25.56 92 VAL B C 1
ATOM 1423 O O . VAL B 1 92 ? 51.994 29.145 54.585 1.00 26.45 92 VAL B O 1
ATOM 1427 N N . PHE B 1 93 ? 50.714 29.226 52.734 1.00 24.40 93 PHE B N 1
ATOM 1428 C CA . PHE B 1 93 ? 51.211 30.538 52.313 1.00 25.29 93 PHE B CA 1
ATOM 1429 C C . PHE B 1 93 ? 50.086 31.480 51.917 1.00 25.49 93 PHE B C 1
ATOM 1430 O O . PHE B 1 93 ? 48.987 31.051 51.564 1.00 27.53 93 PHE B O 1
ATOM 1438 N N . ASP B 1 94 ? 50.372 32.776 51.983 1.00 25.38 94 ASP B N 1
ATOM 1439 C CA . ASP B 1 94 ? 49.429 33.786 51.529 1.00 26.21 94 ASP B CA 1
ATOM 1440 C C . ASP B 1 94 ? 49.823 33.925 50.072 1.00 25.31 94 ASP B C 1
ATOM 1441 O O . ASP B 1 94 ? 50.940 33.582 49.703 1.00 24.06 94 ASP B O 1
ATOM 1446 N N . VAL B 1 95 ? 48.919 34.422 49.245 1.00 26.14 95 VAL B N 1
ATOM 1447 C CA . VAL B 1 95 ? 49.219 34.596 47.833 1.00 26.34 95 VAL B CA 1
ATOM 1448 C C . VAL B 1 95 ? 49.356 36.086 47.519 1.00 28.18 95 VAL B C 1
ATOM 1449 O O . VAL B 1 95 ? 48.546 36.896 47.977 1.00 28.57 95 VAL B O 1
ATOM 1453 N N . ASN B 1 96 ? 50.381 36.458 46.756 1.00 26.75 96 ASN B N 1
ATOM 1454 C CA . ASN B 1 96 ? 50.536 37.862 46.381 1.00 26.63 96 ASN B CA 1
ATOM 1455 C C . ASN B 1 96 ? 49.741 38.003 45.086 1.00 25.59 96 ASN B C 1
ATOM 1456 O O . ASN B 1 96 ? 50.185 37.559 44.032 1.00 24.18 96 ASN B O 1
ATOM 1461 N N . GLU B 1 97 ? 48.567 38.620 45.169 1.00 27.25 97 GLU B N 1
ATOM 1462 C CA . GLU B 1 97 ? 47.698 38.776 44.009 1.00 29.47 97 GLU B CA 1
ATOM 1463 C C . GLU B 1 97 ? 48.280 39.582 42.849 1.00 27.85 97 GLU B C 1
ATOM 1464 O O . GLU B 1 97 ? 48.211 39.155 41.700 1.00 28.70 97 GLU B O 1
ATOM 1470 N N . PRO B 1 98 ? 48.848 40.764 43.132 1.00 27.80 98 PRO B N 1
ATOM 1471 C CA . PRO B 1 98 ? 49.421 41.591 42.062 1.00 27.57 98 PRO B CA 1
ATOM 1472 C C . PRO B 1 98 ? 50.420 40.832 41.172 1.00 26.81 98 PRO B C 1
ATOM 1473 O O . PRO B 1 98 ? 50.252 40.772 39.949 1.00 25.81 98 PRO B O 1
ATOM 1477 N N . LEU B 1 99 ? 51.448 40.250 41.787 1.00 25.73 99 LEU B N 1
ATOM 1478 C CA . LEU B 1 99 ? 52.469 39.506 41.044 1.00 24.49 99 LEU B CA 1
ATOM 1479 C C . LEU B 1 99 ? 51.876 38.267 40.355 1.00 24.51 99 LEU B C 1
ATOM 1480 O O . LEU B 1 99 ? 52.238 37.951 39.222 1.00 23.51 99 LEU B O 1
ATOM 1485 N N . SER B 1 100 ? 50.955 37.576 41.028 1.00 24.73 100 SER B N 1
ATOM 1486 C CA . SER B 1 100 ? 50.331 36.392 40.443 1.00 23.59 100 SER B CA 1
ATOM 1487 C C . SER B 1 100 ? 49.537 36.764 39.187 1.00 25.18 100 SER B C 1
ATOM 1488 O O . SER B 1 100 ? 49.532 36.020 38.202 1.00 25.30 100 SER B O 1
ATOM 1491 N N . GLN B 1 101 ? 48.870 37.917 39.213 1.00 26.68 101 GLN B N 1
ATOM 1492 C CA . GLN B 1 101 ? 48.104 38.370 38.049 1.00 29.02 101 GLN B CA 1
ATOM 1493 C C . GLN B 1 101 ? 49.042 38.652 36.876 1.00 28.23 101 GLN B C 1
ATOM 1494 O O . GLN B 1 101 ? 48.708 38.384 35.720 1.00 26.78 101 GLN B O 1
ATOM 1500 N N . ILE B 1 102 ? 50.217 39.196 37.170 1.00 27.00 102 ILE B N 1
ATOM 1501 C CA . ILE B 1 102 ? 51.176 39.481 36.111 1.00 25.78 102 ILE B CA 1
ATOM 1502 C C . ILE B 1 102 ? 51.569 38.184 35.411 1.00 24.52 102 ILE B C 1
ATOM 1503 O O . ILE B 1 102 ? 51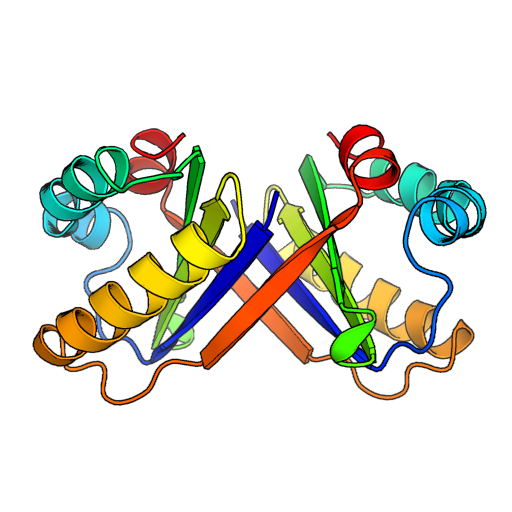.688 38.136 34.185 1.00 22.41 102 ILE B O 1
ATOM 1508 N N . ASN B 1 103 ? 51.727 37.123 36.196 1.00 23.56 103 ASN B N 1
ATOM 1509 C CA . ASN B 1 103 ? 52.129 35.825 35.662 1.00 25.29 103 ASN B CA 1
ATOM 1510 C C . ASN B 1 103 ? 51.021 34.811 35.344 1.00 28.83 103 ASN B C 1
ATOM 1511 O O . ASN B 1 103 ? 51.159 33.620 35.631 1.00 26.26 103 ASN B O 1
ATOM 1516 N N . GLN B 1 104 ? 49.936 35.285 34.738 1.00 33.44 104 GLN B N 1
ATOM 1517 C CA . GLN B 1 104 ? 48.828 34.422 34.339 1.00 40.59 104 GLN B CA 1
ATOM 1518 C C . GLN B 1 104 ? 48.150 35.005 33.107 1.00 44.48 104 GLN B C 1
ATOM 1519 O O . GLN B 1 104 ? 48.569 36.105 32.677 1.00 48.37 104 GLN B O 1
#

CATH classification: 3.30.70.100

Foldseek 3Di:
DKKKWKKFAAQDDDDPRCCVVCVVVLVVQVVQAQWDDKDKADDNPRRMTTIMTGGNDDVSVVVVVVVVQVVVVVVVTDDMDMDMGDDDVVVVVVVD/DKKKWKKAAAQDDDDVRCCVVCVVVLVVQVVQAQWDDKDWADDNVRRMTTIMTDGNDDVSVVVVVVVVCVVCVVSVGPDMDMDMGDDDVVVVVVVD

Radius of gyration: 16.16 Å; Cα contacts (8 Å, |Δi|>4): 372; chains: 2; bounding box: 39×43×32 Å

Solvent-accessible surface area: 9514 Å² total; per-residue (Å²): 58,4,0,0,4,2,21,21,80,19,123,23,54,28,33,120,55,2,11,135,110,24,98,88,30,0,87,44,0,69,155,41,105,23,25,92,51,4,6,13,1,13,6,111,154,76,98,15,5,6,1,0,1,24,0,73,56,63,174,24,0,79,66,6,30,139,73,8,45,59,55,3,116,134,72,62,11,142,139,35,80,36,52,30,4,73,20,4,88,59,0,2,123,55,0,122,58,7,0,0,9,1,21,16,66,15,132,23,48,24,33,116,56,6,11,137,109,23,94,84,40,0,76,48,0,57,140,29,101,27,26,91,58,5,7,16,2,12,3,108,141,80,100,32,5,7,1,0,2,12,0,78,53,72,161,12,0,78,61,6,30,133,92,8,39,58,65,5,113,140,87,55,7,124,120,36,82,37,62,33,2,84,19,4,85,53,0,6,134,47,0,138

B-factor: mean 30.08, std 8.14, range [14.95, 56.8]

Secondary structure (DSSP, 8-state):
-EEEEEEEE-----HHHHHHHSHHHHHHHTTSTTEEEEEEEEETTTTEEEEEEEESSHHHHHHHHHHHHHHHGGGT----EEEEEEE-HHHHHHT-/-EEEEEEEE-----HHHHHHHHHHHHHHHTTSTTEEEEEEEEETTTTEEEEEEEESSHHHHHHHHHHHHHHHGGGT----EEEEEEE-HHHHHHT-